Protein 5K00 (pdb70)

Sequence (311 aa):
MDYDELLKYYELHETIGTGAKVKLACHILTGEMVAIKIMDKNTLGSDLPRIKTEIEALKNLRHQHICCQLYHVLETANKIFMVLEYCPGGELFDYIISQDRLSEEETRVVVFRQIVSAVAYVHSQGYAHRDLKPENLLFDEYHKLKLIDFGLCAKPSLLAYAAPELIQGKSYLGSEADVWSMGILLYVLMCGFLPFDDDNVMALYKKIMRGKYDVPKWLSPSSSILLLQQMLQVDPKKRISMKNLLNHPWIMQDYNYPVEWQSKNPFIHLDDDCVTELSVHHRNNRQTMEDLISLWQYDHLTATYLLLLAKKARG

InterPro domains:
  IPR000719 Protein kinase domain [PF00069] (11-263)
  IPR000719 Protein kinase domain [PS50011] (11-263)
  IPR000719 Protein kinase domain [SM00220] (11-263)
  IPR001772 Kinase associated domain 1 (KA1) [PF02149] (608-651)
  IPR001772 Kinase associated domain 1 (KA1) [PS50032] (602-651)
  IPR008271 Serine/threonine-protein kinase, active site [PS00108] (128-140)
  IPR011009 Protein kinase-like domain superfamily [SSF56112] (8-308)
  IPR017441 Protein kinase, ATP binding site [PS00107] (17-40)
  IPR028375 KA1 domain/Ssp2, C-terminal [SSF103243] (534-651)
  IPR034673 Maternal embryonic leucine zipper kinase, catalytic domain [cd14078] (7-263)
  IPR048637 Maternal embryonic leucine zipper kinase, UBA domain [PF21594] (282-324)

B-factor: mean 38.41, std 13.66, range [19.49, 121.26]

Solvent-accessible surface area: 15300 Å² total; per-residue (Å²): 164,30,69,90,73,0,92,140,51,1,101,54,83,113,54,94,28,104,77,38,91,18,39,20,0,18,0,86,78,9,45,16,71,0,10,0,8,11,6,37,38,114,118,32,41,114,60,37,90,111,0,86,56,15,8,93,6,26,48,70,16,7,2,25,23,8,10,19,1,12,7,35,7,98,25,80,42,38,2,0,1,0,21,30,66,9,74,43,32,62,0,80,83,66,5,104,80,86,111,106,5,63,39,101,58,0,3,74,6,0,18,19,1,0,4,0,0,7,13,5,35,62,78,52,31,5,6,55,10,0,39,2,62,1,2,31,18,10,76,104,142,105,1,20,5,34,24,67,39,31,47,28,120,85,82,49,17,20,13,0,2,13,55,35,86,70,126,115,79,97,6,46,29,1,0,4,0,6,0,0,0,0,0,2,14,0,5,5,33,96,47,15,2,81,49,165,80,93,122,35,15,61,142,81,0,55,146,14,132,44,118,72,18,211,114,13,32,108,49,0,46,105,0,1,85,71,0,8,54,53,60,32,146,142,16,18,54,23,152,84,0,19,82,17,105,3,0,47,99,98,63,121,108,68,7,124,82,123,44,155,52,50,64,161,116,25,20,95,90,5,0,69,79,0,18,106,89,65,248,82,98,92,106,49,0,39,81,68,1,61,115,38,112,4,56,43,20,2,0,2,4,12,2,21,54,32,99,93,75,112,98

Foldseek 3Di:
DFCVVVVVFWAWDAFPDDVQTWTWIAGVPQRHIWIKRKDWPVVCVVVVVLVVQVVVLLLLDDFPAAKHWQFWDDDPTIIITIIHDAVQAWQLVVCVVVLAAALVVLLQQLLSVLLAQVLSVVSLKALQDDDRNQWGAHPVRHIHGHRPPSPMHVHLLLFALCRVVVHDDDRQLRRLSSSLQVSCCRHRVDGQQDDPDSVSSSVCNLVLDGDDDPSDDPLSVVLSCQSSDNPSVSHDGSVCQQVPPSSCVVPVHGRNNDGPGDLPDADPVLLVSLCVVDPDDSVVSVVVCSVSPSHVSSNSSVSVVVVVVVD

Radius of gyration: 20.67 Å; Cα contacts (8 Å, |Δi|>4): 500; chains: 1; bounding box: 54×45×49 Å

Structure (mmCIF, N/CA/C/O backbone):
data_5K00
#
_entry.id   5K00
#
_cell.length_a   57.471
_cell.length_b   67.403
_cell.length_c   104.625
_cell.angle_alpha   90.000
_cell.angle_beta   90.000
_cell.angle_gamma   90.000
#
_symmetry.space_group_name_H-M   'P 21 21 21'
#
loop_
_entity.id
_entity.type
_entity.pdbx_description
1 polymer 'Maternal embryonic leucine zipper kinase'
2 non-polymer 4-{2-[(3-methoxyphenyl)amino]-4-[(piperidin-4-yl)methoxy]pyrimidin-5-yl}-N-[2-oxo-2-(phenylamino)ethyl]benzamide
3 water water
#
loop_
_atom_site.group_PDB
_atom_site.id
_atom_site.type_symbol
_atom_site.label_atom_id
_atom_site.label_alt_id
_atom_site.label_comp_id
_atom_site.label_asym_id
_atom_site.label_entity_id
_atom_site.label_seq_id
_atom_site.pdbx_PDB_ins_code
_atom_site.Cartn_x
_atom_site.Cartn_y
_atom_site.Cartn_z
_atom_site.occupancy
_atom_site.B_iso_or_equiv
_atom_site.auth_seq_id
_atom_site.auth_comp_id
_atom_site.auth_asym_id
_atom_site.auth_atom_id
_atom_site.pdbx_PDB_model_num
ATOM 1 N N . MET A 1 1 ? -26.056 -17.619 -5.540 1.00 48.03 2 MET A N 1
ATOM 2 C CA . MET A 1 1 ? -26.833 -16.792 -4.626 1.00 46.78 2 MET A CA 1
ATOM 3 C C . MET A 1 1 ? -25.982 -15.874 -3.752 1.00 45.69 2 MET A C 1
ATOM 4 O O . MET A 1 1 ? -26.308 -14.694 -3.636 1.00 46.30 2 MET A O 1
ATOM 9 N N . ASP A 1 2 ? -24.924 -16.412 -3.109 1.00 38.33 3 ASP A N 1
ATOM 10 C CA . ASP A 1 2 ? -24.088 -15.637 -2.200 1.00 36.40 3 ASP A CA 1
ATOM 11 C C . ASP A 1 2 ? -23.154 -14.649 -2.911 1.00 40.00 3 ASP A C 1
ATOM 12 O O . ASP A 1 2 ? -22.858 -13.604 -2.349 1.00 38.70 3 ASP A O 1
ATOM 17 N N . TYR A 1 3 ? -22.682 -14.968 -4.126 1.00 36.41 4 TYR A N 1
ATOM 18 C CA . TYR A 1 3 ? -21.754 -14.065 -4.831 1.00 35.29 4 TYR A CA 1
ATOM 19 C C . TYR A 1 3 ? -22.426 -13.134 -5.834 1.00 40.00 4 TYR A C 1
ATOM 20 O O . TYR A 1 3 ? -21.771 -12.229 -6.357 1.00 38.91 4 TYR A O 1
ATOM 29 N N . ASP A 1 4 ? -23.728 -13.323 -6.084 1.00 37.33 5 ASP A N 1
ATOM 30 C CA . ASP A 1 4 ? -24.481 -12.529 -7.060 1.00 38.54 5 ASP A CA 1
ATOM 31 C C . ASP A 1 4 ? -24.338 -11.022 -6.925 1.00 42.14 5 ASP A C 1
ATOM 32 O O . ASP A 1 4 ? -23.965 -10.378 -7.903 1.00 41.38 5 ASP A O 1
ATOM 37 N N . GLU A 1 5 ? -24.632 -10.453 -5.743 1.00 39.41 6 GLU A N 1
ATOM 38 C CA . GLU A 1 5 ? -24.567 -9.005 -5.546 1.00 40.07 6 GLU A CA 1
ATOM 39 C C . GLU A 1 5 ? -23.131 -8.477 -5.665 1.00 39.75 6 GLU A C 1
ATOM 40 O O . GLU A 1 5 ? -22.918 -7.451 -6.301 1.00 38.70 6 GLU A O 1
ATOM 46 N N . LEU A 1 6 ? -22.154 -9.220 -5.122 1.00 33.30 7 LEU A N 1
ATOM 47 C CA . LEU A 1 6 ? -20.733 -8.863 -5.167 1.00 31.20 7 LEU A CA 1
ATOM 48 C C . LEU A 1 6 ? -20.207 -8.745 -6.604 1.00 31.98 7 LEU A C 1
ATOM 49 O O . LEU A 1 6 ? -19.443 -7.828 -6.908 1.00 29.00 7 LEU A O 1
ATOM 54 N N . LEU A 1 7 ? -20.627 -9.670 -7.474 1.00 31.53 8 LEU A N 1
ATOM 55 C CA . LEU A 1 7 ? -20.223 -9.712 -8.875 1.00 32.28 8 LEU A CA 1
ATOM 56 C C . LEU A 1 7 ? -20.772 -8.549 -9.714 1.00 36.19 8 LEU A C 1
ATOM 57 O O . LEU A 1 7 ? -20.342 -8.373 -10.852 1.00 36.63 8 LEU A O 1
ATOM 62 N N . LYS A 1 8 ? -21.680 -7.724 -9.153 1.00 33.32 9 LYS A N 1
ATOM 63 C CA . LYS A 1 8 ? -22.175 -6.521 -9.854 1.00 33.76 9 LYS A CA 1
ATOM 64 C C . LYS A 1 8 ? -21.071 -5.449 -9.798 1.00 35.62 9 LYS A C 1
ATOM 65 O O . LYS A 1 8 ? -21.005 -4.586 -10.668 1.00 35.52 9 LYS A O 1
ATOM 71 N N . TYR A 1 9 ? -20.206 -5.519 -8.771 1.00 31.31 10 TYR A N 1
ATOM 72 C CA . TYR A 1 9 ? -19.187 -4.498 -8.513 1.00 29.97 10 TYR A CA 1
ATOM 73 C C . TYR A 1 9 ? -17.730 -4.923 -8.668 1.00 31.23 10 TYR A C 1
ATOM 74 O O . TYR A 1 9 ? -16.878 -4.059 -8.915 1.00 30.22 10 TYR A O 1
ATOM 83 N N . TYR A 1 10 ? -17.441 -6.222 -8.496 1.00 27.56 11 TYR A N 1
ATOM 84 C CA . TYR A 1 10 ? -16.073 -6.745 -8.515 1.00 26.35 11 TYR A CA 1
ATOM 85 C C . TYR A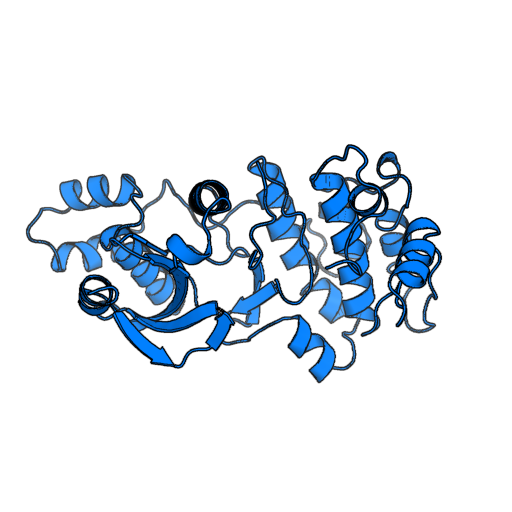 1 10 ? -15.901 -7.935 -9.447 1.00 31.88 11 TYR A C 1
ATOM 86 O O . TYR A 1 10 ? -16.818 -8.751 -9.591 1.00 31.85 11 TYR A O 1
ATOM 95 N N . GLU A 1 11 ? -14.707 -8.046 -10.051 1.00 28.97 12 GLU A N 1
ATOM 96 C CA . GLU A 1 11 ? -14.324 -9.202 -10.878 1.00 30.84 12 GLU A CA 1
ATOM 97 C C . GLU A 1 11 ? -13.432 -10.002 -9.953 1.00 36.05 12 GLU A C 1
ATOM 98 O O . GLU A 1 11 ? -12.453 -9.458 -9.417 1.00 34.39 12 GLU A O 1
ATOM 104 N N . LEU A 1 12 ? -13.802 -11.249 -9.678 1.00 34.03 13 LEU A N 1
ATOM 105 C CA . LEU A 1 12 ? -13.030 -12.021 -8.703 1.00 34.79 13 LEU A CA 1
ATOM 106 C C . LEU A 1 12 ? -11.846 -12.728 -9.307 1.00 41.09 13 LEU A C 1
ATOM 107 O O . LEU A 1 12 ? -11.932 -13.262 -10.407 1.00 39.56 13 LEU A O 1
ATOM 112 N N . HIS A 1 13 ? -10.731 -12.700 -8.589 1.00 39.68 14 HIS A N 1
ATOM 113 C CA . HIS A 1 13 ? -9.509 -13.384 -8.965 1.00 42.66 14 HIS A CA 1
ATOM 114 C C . HIS A 1 13 ? -9.326 -14.502 -7.907 1.00 47.05 14 HIS A C 1
ATOM 115 O O . HIS A 1 13 ? -10.302 -14.890 -7.246 1.00 48.08 14 HIS A O 1
ATOM 122 N N . GLU A 1 14 ? -8.116 -15.016 -7.744 1.00 42.13 15 GLU A N 1
ATOM 123 C CA . GLU A 1 14 ? -7.840 -16.153 -6.868 1.00 41.57 15 GLU A CA 1
ATOM 124 C C . GLU A 1 14 ? -7.875 -15.849 -5.376 1.00 40.66 15 GLU A C 1
ATOM 125 O O . GLU A 1 14 ? -7.731 -14.694 -4.961 1.00 37.27 15 GLU A O 1
ATOM 131 N N . THR A 1 15 ? -8.052 -16.918 -4.574 1.00 36.96 16 THR A N 1
ATOM 132 C CA . THR A 1 15 ? -7.999 -16.872 -3.116 1.00 36.21 16 THR A CA 1
ATOM 133 C C . THR A 1 15 ? -6.545 -16.518 -2.763 1.00 40.57 16 THR A C 1
ATOM 134 O O . THR A 1 15 ? -5.621 -17.044 -3.386 1.00 39.73 16 THR A O 1
ATOM 138 N N . ILE A 1 16 ? -6.364 -15.587 -1.826 1.00 38.83 17 ILE A N 1
ATOM 139 C CA . ILE A 1 16 ? -5.063 -15.169 -1.303 1.00 39.57 17 ILE A CA 1
ATOM 140 C C . ILE A 1 16 ? -4.795 -16.116 -0.135 1.00 48.02 17 ILE A C 1
ATOM 141 O O . ILE A 1 16 ? -3.865 -16.928 -0.207 1.00 50.06 17 ILE A O 1
ATOM 146 N N . GLY A 1 17 ? -5.628 -16.017 0.906 1.00 45.50 18 GLY A N 1
ATOM 147 C CA . GLY A 1 17 ? -5.491 -16.814 2.117 1.00 47.45 18 GLY A CA 1
ATOM 148 C C . GLY A 1 17 ? -6.780 -17.264 2.778 1.00 54.79 18 GLY A C 1
ATOM 149 O O . GLY A 1 17 ? -7.875 -16.910 2.336 1.00 53.22 18 GLY A O 1
ATOM 150 N N . THR A 1 18 ? -6.638 -18.072 3.853 1.00 53.72 19 THR A N 1
ATOM 151 C CA . THR A 1 18 ? -7.731 -18.665 4.638 1.00 55.35 19 THR A CA 1
ATOM 152 C C . THR A 1 18 ? -7.360 -18.664 6.143 1.00 61.32 19 THR A C 1
ATOM 153 O O . THR A 1 18 ? -6.190 -18.838 6.494 1.00 62.05 19 THR A O 1
ATOM 157 N N . GLY A 1 19 ? -8.358 -18.445 6.995 1.00 57.81 20 GLY A N 1
ATOM 158 C CA . GLY A 1 19 ? -8.207 -18.417 8.446 1.00 83.65 20 GLY A CA 1
ATOM 159 C C . GLY A 1 19 ? -8.987 -19.516 9.136 1.00 121.26 20 GLY A C 1
ATOM 160 O O . GLY A 1 19 ? -9.995 -19.254 9.793 1.00 88.63 20 GLY A O 1
ATOM 161 N N . ALA A 1 22 ? -12.116 -17.281 7.915 1.00 46.66 23 ALA A N 1
ATOM 162 C CA . ALA A 1 22 ? -12.433 -16.440 6.760 1.00 45.42 23 ALA A CA 1
ATOM 163 C C . ALA A 1 22 ? -11.514 -16.694 5.564 1.00 46.69 23 ALA A C 1
ATOM 164 O O . ALA A 1 22 ? -10.309 -16.880 5.728 1.00 47.83 23 ALA A O 1
ATOM 166 N N . LYS A 1 23 ? -12.087 -16.666 4.358 1.00 38.69 24 LYS A N 1
ATOM 167 C CA . LYS A 1 23 ? -11.350 -16.800 3.105 1.00 36.32 24 LYS A CA 1
ATOM 168 C C . LYS A 1 23 ? -11.114 -15.363 2.609 1.00 35.80 24 LYS A C 1
ATOM 169 O O . LYS A 1 23 ? -11.953 -14.507 2.864 1.00 33.27 24 LYS A O 1
ATOM 175 N N . VAL A 1 24 ? -9.982 -15.102 1.932 1.00 30.35 25 VAL A N 1
ATOM 176 C CA . VAL A 1 24 ? -9.666 -13.775 1.353 1.00 29.15 25 VAL A CA 1
ATOM 177 C C . VAL A 1 24 ? -9.408 -13.992 -0.127 1.00 33.93 25 VAL A C 1
ATOM 178 O O . VAL A 1 24 ? -8.568 -14.819 -0.472 1.00 34.69 25 VAL A O 1
ATOM 182 N N . LYS A 1 25 ? -10.088 -13.231 -1.004 1.00 29.07 26 LYS A N 1
ATOM 183 C CA . LYS A 1 25 ? -9.869 -13.341 -2.443 1.00 28.32 26 LYS A CA 1
ATOM 184 C C . LYS A 1 25 ? -9.332 -12.050 -2.993 1.00 30.20 26 LYS A C 1
ATOM 185 O O . LYS A 1 25 ? -9.730 -10.984 -2.533 1.00 30.45 26 LYS A O 1
ATOM 191 N N . LEU A 1 26 ? -8.478 -12.134 -4.016 1.00 27.93 27 LEU A N 1
ATOM 192 C CA . LEU A 1 26 ? -8.047 -10.937 -4.734 1.00 28.97 27 LEU A CA 1
ATOM 193 C C . LEU A 1 26 ? -9.196 -10.628 -5.700 1.00 32.03 27 LEU A C 1
ATOM 194 O O . LEU A 1 26 ? -9.797 -11.559 -6.249 1.00 32.67 27 LEU A O 1
ATOM 199 N N . ALA A 1 27 ? -9.502 -9.346 -5.906 1.00 27.43 28 ALA A N 1
ATOM 200 C CA . ALA A 1 27 ? -10.575 -8.944 -6.827 1.00 27.58 28 ALA A CA 1
ATOM 201 C C . ALA A 1 27 ? -10.249 -7.599 -7.445 1.00 31.15 28 ALA A C 1
ATOM 202 O O . ALA A 1 27 ? -9.341 -6.898 -6.990 1.00 29.64 28 ALA A O 1
ATOM 204 N N . CYS A 1 28 ? -10.987 -7.234 -8.482 1.00 31.42 29 CYS A N 1
ATOM 205 C CA . CYS A 1 28 ? -10.768 -5.952 -9.133 1.00 32.63 29 CYS A CA 1
ATOM 206 C C . CYS A 1 28 ? -12.090 -5.192 -9.074 1.00 31.53 29 CYS A C 1
ATOM 207 O O . CYS A 1 28 ? -13.124 -5.746 -9.432 1.00 30.28 29 CYS A O 1
ATOM 210 N N . HIS A 1 29 ? -12.073 -3.945 -8.601 1.00 27.60 30 HIS A N 1
ATOM 211 C CA . HIS A 1 29 ? -13.279 -3.111 -8.575 1.00 27.41 30 HIS A CA 1
ATOM 212 C C . HIS A 1 29 ? -13.529 -2.713 -10.032 1.00 33.02 30 HIS A C 1
ATOM 213 O O . HIS A 1 29 ? -12.681 -2.061 -10.638 1.00 33.06 30 HIS A O 1
ATOM 220 N N . ILE A 1 30 ? -14.656 -3.142 -10.606 1.00 30.15 31 ILE A N 1
ATOM 221 C CA . ILE A 1 30 ? -14.966 -2.914 -12.028 1.00 29.83 31 ILE A CA 1
ATOM 222 C C . ILE A 1 30 ? -14.872 -1.447 -12.457 1.00 35.78 31 ILE A C 1
ATOM 223 O O . ILE A 1 30 ? -14.202 -1.160 -13.445 1.00 37.24 31 ILE A O 1
ATOM 228 N N . LEU A 1 31 ? -15.545 -0.535 -11.751 1.00 32.01 32 LEU A N 1
ATOM 229 C CA . LEU A 1 31 ? -15.606 0.863 -12.171 1.00 32.78 32 LEU A CA 1
ATOM 230 C C . LEU A 1 31 ? -14.235 1.582 -12.205 1.00 36.64 32 LEU A C 1
ATOM 231 O O . LEU A 1 31 ? -13.954 2.290 -13.176 1.00 37.39 32 LEU A O 1
ATOM 236 N N . THR A 1 32 ? -13.373 1.364 -11.204 1.00 32.40 33 THR A N 1
ATOM 237 C CA . THR A 1 32 ? -12.061 2.025 -11.141 1.00 32.43 33 THR A CA 1
ATOM 238 C C . THR A 1 32 ? -10.899 1.213 -11.713 1.00 36.80 33 THR A C 1
ATOM 239 O O . THR A 1 32 ? -9.871 1.793 -12.071 1.00 38.16 33 THR A O 1
ATOM 243 N N . GLY A 1 33 ? -11.029 -0.109 -11.713 1.00 32.73 34 GLY A N 1
ATOM 244 C CA . GLY A 1 33 ? -9.951 -1.014 -12.096 1.00 33.03 34 GLY A CA 1
ATOM 245 C C . GLY A 1 33 ? -8.982 -1.270 -10.942 1.00 36.23 34 GLY A C 1
ATOM 246 O O . GLY A 1 33 ? -7.982 -1.973 -11.116 1.00 35.83 34 GLY A O 1
ATOM 247 N N . GLU A 1 34 ? -9.274 -0.736 -9.736 1.00 30.78 35 GLU A N 1
ATOM 248 C CA . GLU A 1 34 ? -8.396 -0.923 -8.569 1.00 30.16 35 GLU A CA 1
ATOM 249 C C . GLU A 1 34 ? -8.488 -2.330 -7.994 1.00 33.42 35 GLU A C 1
ATOM 250 O O . GLU A 1 34 ? -9.582 -2.877 -7.879 1.00 30.93 35 GLU A O 1
ATOM 256 N N . MET A 1 35 ? -7.341 -2.890 -7.589 1.00 31.14 36 MET A N 1
ATOM 257 C CA . MET A 1 35 ? -7.307 -4.223 -6.969 1.00 30.41 36 MET A CA 1
ATOM 258 C C . MET A 1 35 ? -7.710 -4.100 -5.508 1.00 30.07 36 MET A C 1
ATOM 259 O O . MET A 1 35 ? -7.374 -3.112 -4.859 1.00 29.81 36 MET A O 1
ATOM 264 N N . VAL A 1 36 ? -8.453 -5.080 -4.993 1.00 25.78 37 VAL A N 1
ATOM 265 C CA . VAL A 1 36 ? -8.934 -5.079 -3.606 1.00 24.81 37 VAL A CA 1
ATOM 266 C C . VAL A 1 36 ? -8.792 -6.488 -3.054 1.00 28.00 37 VAL A C 1
ATOM 267 O O . VAL A 1 36 ? -8.664 -7.445 -3.825 1.00 27.36 37 VAL A O 1
ATOM 271 N N . ALA A 1 37 ? -8.852 -6.617 -1.734 1.00 26.09 38 ALA A N 1
ATOM 272 C CA . ALA A 1 37 ? -8.858 -7.932 -1.091 1.00 26.03 38 ALA A CA 1
ATOM 273 C C . ALA A 1 37 ? -10.245 -8.079 -0.500 1.00 29.09 38 ALA A C 1
ATOM 274 O O . ALA A 1 37 ? -10.718 -7.181 0.210 1.00 30.58 38 ALA A O 1
ATOM 276 N N . ILE A 1 38 ? -10.914 -9.195 -0.770 1.00 24.41 39 ILE A N 1
ATOM 277 C CA . ILE A 1 38 ? -12.258 -9.390 -0.221 1.00 23.91 39 ILE A CA 1
ATOM 278 C C . ILE A 1 38 ? -12.245 -10.495 0.813 1.00 28.09 39 ILE A C 1
ATOM 279 O O . ILE A 1 38 ? -11.939 -11.631 0.481 1.00 28.22 39 ILE A O 1
ATOM 284 N N . LYS A 1 39 ? -12.600 -10.153 2.053 1.00 27.09 40 LYS A N 1
ATOM 285 C CA . LYS A 1 39 ? -12.699 -11.112 3.147 1.00 26.45 40 LYS A CA 1
ATOM 286 C C . LYS A 1 39 ? -14.106 -11.657 3.145 1.00 30.99 40 LYS A C 1
ATOM 287 O O . LYS A 1 39 ? -15.077 -10.899 3.186 1.00 31.70 40 LYS A O 1
ATOM 293 N N . ILE A 1 40 ? -14.224 -12.984 3.071 1.00 28.34 41 ILE A N 1
ATOM 294 C CA . ILE A 1 40 ? -15.517 -13.670 2.974 1.00 28.67 41 ILE A CA 1
ATOM 295 C C . ILE A 1 40 ? -15.762 -14.453 4.253 1.00 34.86 41 ILE A C 1
ATOM 296 O O . ILE A 1 40 ? -14.948 -15.308 4.608 1.00 33.58 41 ILE A O 1
ATOM 301 N N . MET A 1 41 ? -16.875 -14.162 4.924 1.00 34.11 42 MET A N 1
ATOM 302 C CA . MET A 1 41 ? -17.227 -14.821 6.179 1.00 37.71 42 MET A CA 1
ATOM 303 C C . MET A 1 41 ? -18.592 -15.486 6.072 1.00 40.88 42 MET A C 1
ATOM 304 O O . MET A 1 41 ? -19.538 -14.874 5.604 1.00 39.70 42 MET A O 1
ATOM 309 N N . ASP A 1 42 ? -18.680 -16.752 6.480 1.00 39.55 43 ASP A N 1
ATOM 310 C CA . ASP A 1 42 ? -19.922 -17.525 6.454 1.00 40.70 43 ASP A CA 1
ATOM 311 C C . ASP A 1 42 ? -20.678 -17.304 7.770 1.00 44.03 43 ASP A C 1
ATOM 312 O O . ASP A 1 42 ? -20.133 -17.594 8.827 1.00 43.30 43 ASP A O 1
ATOM 317 N N . LYS A 1 43 ? -21.902 -16.753 7.710 1.00 41.77 44 LYS A N 1
ATOM 318 C CA . LYS A 1 43 ? -22.685 -16.423 8.908 1.00 42.86 44 LYS A CA 1
ATOM 319 C C . LYS A 1 43 ? -23.037 -17.642 9.779 1.00 51.76 44 LYS A C 1
ATOM 320 O O . LYS A 1 43 ? -22.989 -17.543 11.010 1.00 51.02 44 LYS A O 1
ATOM 326 N N . ASN A 1 44 ? -23.334 -18.787 9.139 1.00 51.65 45 ASN A N 1
ATOM 327 C CA . ASN A 1 44 ? -23.650 -20.051 9.813 1.00 54.00 45 ASN A CA 1
ATOM 328 C C . ASN A 1 44 ? -22.418 -20.628 10.520 1.00 59.63 45 ASN A C 1
ATOM 329 O O . ASN A 1 44 ? -22.535 -21.079 11.659 1.00 60.62 45 ASN A O 1
ATOM 334 N N . THR A 1 45 ? -21.239 -20.581 9.862 1.00 56.83 46 THR A N 1
ATOM 335 C CA . THR A 1 45 ? -19.955 -21.056 10.402 1.00 56.75 46 THR A CA 1
ATOM 336 C C . THR A 1 45 ? -19.559 -20.243 11.641 1.00 61.49 46 THR A C 1
ATOM 337 O O . THR A 1 45 ? -19.086 -20.817 12.624 1.00 61.55 46 THR A O 1
ATOM 341 N N . LEU A 1 46 ? -19.763 -18.912 11.589 1.00 57.28 47 LEU A N 1
ATOM 342 C CA . LEU A 1 46 ? -19.448 -17.998 12.687 1.00 55.95 47 LEU A CA 1
ATOM 343 C C . LEU A 1 46 ? -20.293 -18.287 13.926 1.00 62.04 47 LEU A C 1
ATOM 344 O O . LEU A 1 46 ? -19.748 -18.317 15.030 1.00 61.07 47 LEU A O 1
ATOM 349 N N . GLY A 1 47 ? -21.594 -18.521 13.720 1.00 60.53 48 GLY A N 1
ATOM 350 C CA . GLY A 1 47 ? -22.553 -18.834 14.776 1.00 61.80 48 GLY A CA 1
ATOM 351 C C . GLY A 1 47 ? -22.610 -17.804 15.886 1.00 66.44 48 GLY A C 1
ATOM 352 O O . GLY A 1 47 ? -22.950 -16.641 15.640 1.00 65.84 48 GLY A O 1
ATOM 353 N N . SER A 1 48 ? -22.229 -18.225 17.115 1.00 63.00 49 SER A N 1
ATOM 354 C CA . SER A 1 48 ? -22.209 -17.373 18.309 1.00 62.38 49 SER A CA 1
ATOM 355 C C . SER A 1 48 ? -21.190 -16.217 18.223 1.00 63.69 49 SER A C 1
ATOM 356 O O . SER A 1 48 ? -21.334 -15.225 18.942 1.00 62.45 49 SER A O 1
ATOM 359 N N . ASP A 1 49 ? -20.178 -16.341 17.338 1.00 59.08 50 ASP A N 1
ATOM 360 C CA . ASP A 1 49 ? -19.158 -15.309 17.115 1.00 57.39 50 ASP A CA 1
ATOM 361 C C . ASP A 1 49 ? -19.641 -14.150 16.200 1.00 58.10 50 ASP A C 1
ATOM 362 O O . ASP A 1 49 ? -18.949 -13.136 16.124 1.00 56.62 50 ASP A O 1
ATOM 367 N N . LEU A 1 50 ? -20.808 -14.286 15.519 1.00 52.52 51 LEU A N 1
ATOM 368 C CA . LEU A 1 50 ? -21.344 -13.262 14.599 1.00 51.61 51 LEU A CA 1
ATOM 369 C C . LEU A 1 50 ? -21.444 -11.822 15.191 1.00 54.56 51 LEU A C 1
ATOM 370 O O . LEU A 1 50 ? -21.021 -10.897 14.490 1.00 50.85 51 LEU A O 1
ATOM 375 N N . PRO A 1 51 ? -21.945 -11.570 16.437 1.00 53.66 52 PRO A N 1
ATOM 376 C CA . PRO A 1 51 ? -21.979 -10.177 16.937 1.00 53.55 52 PRO A CA 1
ATOM 377 C C . PRO A 1 51 ? -20.596 -9.531 17.071 1.00 58.17 52 PRO A C 1
ATOM 378 O O . PRO A 1 51 ? -20.490 -8.308 17.004 1.00 57.40 52 PRO A O 1
ATOM 382 N N . ARG A 1 52 ? -19.538 -10.358 17.209 1.00 55.97 53 ARG A N 1
ATOM 383 C CA . ARG A 1 52 ? -18.142 -9.931 17.327 1.00 55.44 53 ARG A CA 1
ATOM 384 C C . ARG A 1 52 ? -17.612 -9.418 15.988 1.00 58.10 53 ARG A C 1
ATOM 385 O O . ARG A 1 52 ? -16.783 -8.511 15.970 1.00 57.13 53 ARG A O 1
ATOM 393 N N . ILE A 1 53 ? -18.100 -9.989 14.868 1.00 54.49 54 ILE A N 1
ATOM 394 C CA . ILE A 1 53 ? -17.746 -9.574 13.508 1.00 52.90 54 ILE A CA 1
ATOM 395 C C . ILE A 1 53 ? -18.312 -8.178 13.281 1.00 52.62 54 ILE A C 1
ATOM 396 O O . ILE A 1 53 ? -17.607 -7.307 12.783 1.00 51.28 54 ILE A O 1
ATOM 401 N N . LYS A 1 54 ? -19.559 -7.952 13.726 1.00 48.25 55 LYS A N 1
ATOM 402 C CA . LYS A 1 54 ? -20.240 -6.661 13.642 1.00 47.92 55 LYS A CA 1
ATOM 403 C C . LYS A 1 54 ? -19.467 -5.599 14.432 1.00 49.28 55 LYS A C 1
ATOM 404 O O . LYS A 1 54 ? -19.430 -4.446 14.009 1.00 47.99 55 LYS A O 1
ATOM 410 N N . THR A 1 55 ? -18.818 -6.004 15.556 1.00 45.59 56 THR A N 1
ATOM 411 C CA . THR A 1 55 ? -17.988 -5.130 16.404 1.00 44.99 56 THR A CA 1
ATOM 412 C C . THR A 1 55 ? -16.705 -4.717 15.681 1.00 47.17 56 THR A C 1
ATOM 413 O O . THR A 1 55 ? -16.388 -3.525 15.678 1.00 46.90 56 THR A O 1
ATOM 417 N N . GLU A 1 56 ? -15.973 -5.682 15.071 1.00 42.74 57 GLU A N 1
ATOM 418 C CA . GLU A 1 56 ? -14.767 -5.421 14.273 1.00 42.82 57 GLU A CA 1
ATOM 419 C C . GLU A 1 56 ? -15.089 -4.428 13.164 1.00 44.79 57 GLU A C 1
ATOM 420 O O . GLU A 1 56 ? -14.330 -3.477 12.940 1.00 43.55 57 GLU A O 1
ATOM 426 N N . ILE A 1 57 ? -16.193 -4.688 12.430 1.00 39.69 58 ILE A N 1
ATOM 427 C CA . ILE A 1 57 ? -16.618 -3.854 11.321 1.00 38.65 58 ILE A CA 1
ATOM 428 C C . ILE A 1 57 ? -16.869 -2.428 11.775 1.00 39.06 58 ILE A C 1
ATOM 429 O O . ILE A 1 57 ? -16.337 -1.498 11.174 1.00 35.20 58 ILE A O 1
ATOM 434 N N . GLU A 1 58 ? -17.612 -2.252 12.883 1.00 37.52 59 GLU A N 1
ATOM 435 C CA . GLU A 1 58 ? -17.872 -0.915 13.392 1.00 38.10 59 GLU A CA 1
ATOM 436 C C . GLU A 1 58 ? -16.581 -0.205 13.806 1.00 40.12 59 GLU A C 1
ATOM 437 O O . GLU A 1 58 ? -16.451 0.979 13.527 1.00 40.31 59 GLU A O 1
ATOM 443 N N . ALA A 1 59 ? -15.587 -0.939 14.364 1.00 35.01 60 ALA A N 1
ATOM 444 C CA . ALA A 1 59 ? -14.291 -0.356 14.728 1.00 33.86 60 ALA A CA 1
ATOM 445 C C . ALA A 1 59 ? -13.521 0.110 13.481 1.00 34.10 60 ALA A C 1
ATOM 446 O O . ALA A 1 59 ? -13.062 1.244 13.441 1.00 31.90 60 ALA A O 1
ATOM 448 N N . LEU A 1 60 ? -13.405 -0.755 12.447 1.00 31.37 61 LEU A N 1
ATOM 449 C CA . LEU A 1 60 ? -12.706 -0.403 11.213 1.00 31.53 61 LEU A CA 1
ATOM 450 C C . LEU A 1 60 ? -13.317 0.794 10.557 1.00 34.54 61 LEU A C 1
ATOM 451 O O . LEU A 1 60 ? -12.594 1.626 10.019 1.00 33.85 61 LEU A O 1
ATOM 456 N N . LYS A 1 61 ? -14.662 0.909 10.619 1.00 34.33 62 LYS A N 1
ATOM 457 C CA . LYS A 1 61 ? -15.362 2.047 10.029 1.00 35.92 62 LYS A CA 1
ATOM 458 C C . LYS A 1 61 ? -14.938 3.352 10.673 1.00 41.99 62 LYS A C 1
ATOM 459 O O . LYS A 1 61 ? -15.028 4.392 10.028 1.00 45.21 62 LYS A O 1
ATOM 465 N N . ASN A 1 62 ? -14.428 3.290 11.933 1.00 35.96 63 ASN A N 1
ATOM 466 C CA . ASN A 1 62 ? -13.995 4.425 12.750 1.00 35.31 63 ASN A CA 1
ATOM 467 C C . ASN A 1 62 ? -12.497 4.645 12.703 1.00 38.94 63 ASN A C 1
ATOM 468 O O . ASN A 1 62 ? -11.970 5.514 13.396 1.00 40.68 63 ASN A O 1
ATOM 473 N N . LEU A 1 63 ? -11.800 3.807 11.936 1.00 32.04 64 LEU A N 1
ATOM 474 C CA . LEU A 1 63 ? -10.371 3.883 11.759 1.00 30.63 64 LEU A CA 1
ATOM 475 C C . LEU A 1 63 ? -10.111 4.217 10.293 1.00 36.10 64 LEU A C 1
ATOM 476 O O . LEU A 1 63 ? -10.634 3.558 9.373 1.00 37.46 64 LEU A O 1
ATOM 481 N N . ARG A 1 64 ? -9.415 5.307 10.067 1.00 27.02 65 ARG A N 1
ATOM 482 C CA . ARG A 1 64 ? -9.027 5.683 8.710 1.00 27.69 65 ARG A CA 1
ATOM 483 C C . ARG A 1 64 ? -7.680 6.314 8.922 1.00 30.38 65 ARG A C 1
ATOM 484 O O . ARG A 1 64 ? -7.583 7.324 9.608 1.00 29.89 65 ARG A O 1
ATOM 492 N N . HIS A 1 65 ? -6.628 5.655 8.442 1.00 25.41 66 HIS A N 1
ATOM 493 C CA . HIS A 1 65 ? -5.266 6.095 8.736 1.00 23.16 66 HIS A CA 1
ATOM 494 C C . HIS A 1 65 ? -4.313 5.547 7.689 1.00 25.99 66 HIS A C 1
ATOM 495 O O . HIS A 1 65 ? -4.537 4.462 7.141 1.00 24.77 66 HIS A O 1
ATOM 502 N N . GLN A 1 66 ? -3.223 6.259 7.476 1.00 23.60 67 GLN A N 1
ATOM 503 C CA . GLN A 1 66 ? -2.149 5.944 6.506 1.00 22.55 67 GLN A CA 1
ATOM 504 C C . GLN A 1 66 ? -1.445 4.617 6.791 1.00 25.78 67 GLN A C 1
ATOM 505 O O . GLN A 1 66 ? -0.868 4.050 5.863 1.00 25.96 67 GLN A O 1
ATOM 511 N N . HIS A 1 67 ? -1.508 4.098 8.054 1.00 22.01 68 HIS A N 1
ATOM 512 C CA . HIS A 1 67 ? -0.880 2.806 8.370 1.00 21.23 68 HIS A CA 1
ATOM 513 C C . HIS A 1 67 ? -1.885 1.744 8.839 1.00 24.02 68 HIS A C 1
ATOM 514 O O . HIS A 1 67 ? -1.523 0.779 9.531 1.00 22.91 68 HIS A O 1
ATOM 521 N N . ILE A 1 68 ? -3.158 1.919 8.449 1.00 21.33 69 ILE A N 1
ATOM 522 C CA . ILE A 1 68 ? -4.205 0.956 8.751 1.00 21.59 69 ILE A CA 1
ATOM 523 C C . ILE A 1 68 ? -4.862 0.541 7.434 1.00 25.28 69 ILE A C 1
ATOM 524 O O . ILE A 1 68 ? -5.208 1.404 6.618 1.00 23.35 69 ILE A O 1
ATOM 529 N N A CYS A 1 69 ? -5.008 -0.777 7.212 0.50 23.60 70 CYS A N 1
ATOM 530 N N B CYS A 1 69 ? -5.011 -0.772 7.218 0.50 23.96 70 CYS A N 1
ATOM 531 C CA A CYS A 1 69 ? -5.655 -1.293 6.000 0.50 24.79 70 CYS A CA 1
ATOM 532 C CA B CYS A 1 69 ? -5.644 -1.268 5.997 0.50 25.35 70 CYS A CA 1
ATOM 533 C C A CYS A 1 69 ? -7.079 -0.714 5.895 0.50 29.46 70 CYS A C 1
ATOM 534 C C B CYS A 1 69 ? -7.075 -0.720 5.889 0.50 29.71 70 CYS A C 1
ATOM 535 O O A CYS A 1 69 ? -7.842 -0.773 6.859 0.50 30.19 70 CYS A O 1
ATOM 536 O O B CYS A 1 69 ? -7.838 -0.792 6.851 0.50 30.45 70 CYS A O 1
ATOM 541 N N . GLN A 1 70 ? -7.384 -0.060 4.762 1.00 26.19 71 GLN A N 1
ATOM 542 C CA . GLN A 1 70 ? -8.679 0.595 4.549 1.00 26.62 71 GLN A CA 1
ATOM 543 C C . GLN A 1 70 ? -9.842 -0.347 4.253 1.00 28.50 71 GLN A C 1
ATOM 544 O O . GLN A 1 70 ? -9.722 -1.197 3.366 1.00 28.26 71 GLN A O 1
ATOM 550 N N . LEU A 1 71 ? -10.994 -0.104 4.914 1.00 24.20 72 LEU A N 1
ATOM 551 C CA . LEU A 1 71 ? -12.243 -0.788 4.613 1.00 23.63 72 LEU A CA 1
ATOM 552 C C . LEU A 1 71 ? -12.940 0.043 3.508 1.00 26.90 72 LEU A C 1
ATOM 553 O O . LEU A 1 71 ? -13.051 1.272 3.627 1.00 25.86 72 LEU A O 1
ATOM 558 N N . TYR A 1 72 ? -13.401 -0.627 2.445 1.00 23.33 73 TYR A N 1
ATOM 559 C CA . TYR A 1 72 ? -14.100 0.081 1.368 1.00 23.58 73 TYR A CA 1
ATOM 560 C C . TYR A 1 72 ? -15.582 -0.182 1.310 1.00 27.66 73 TYR A C 1
ATOM 561 O O . TYR A 1 72 ? -16.344 0.699 0.920 1.00 27.34 73 TYR A O 1
ATOM 570 N N . HIS A 1 73 ? -15.997 -1.417 1.614 1.00 25.39 74 HIS A N 1
ATOM 571 C CA . HIS A 1 73 ? -17.362 -1.850 1.329 1.00 24.61 74 HIS A CA 1
ATOM 572 C C . HIS A 1 73 ? -17.705 -3.058 2.183 1.00 28.08 74 HIS A C 1
ATOM 573 O O . HIS A 1 73 ? -16.891 -3.965 2.313 1.00 27.85 74 HIS A O 1
ATOM 580 N N . VAL A 1 74 ? -18.890 -3.049 2.785 1.00 25.57 75 VAL A N 1
ATOM 581 C CA . VAL A 1 74 ? -19.427 -4.166 3.577 1.00 26.96 75 VAL A CA 1
ATOM 582 C C . VAL A 1 74 ? -20.694 -4.594 2.851 1.00 32.26 75 VAL A C 1
ATOM 583 O O . VAL A 1 74 ? -21.570 -3.771 2.588 1.00 33.44 75 VAL A O 1
ATOM 587 N N . LEU A 1 75 ? -20.765 -5.865 2.477 1.00 32.32 76 LEU A N 1
ATOM 588 C CA . LEU A 1 75 ? -21.931 -6.409 1.776 1.00 34.10 76 LEU A CA 1
ATOM 589 C C . LEU A 1 75 ? -22.415 -7.584 2.582 1.00 38.40 76 LEU A C 1
ATOM 590 O O . LEU A 1 75 ? -21.634 -8.494 2.847 1.00 36.95 76 LEU A O 1
ATOM 595 N N . GLU A 1 76 ? -23.694 -7.593 2.952 1.00 36.88 77 GLU A N 1
ATOM 596 C CA . GLU A 1 76 ? -24.254 -8.725 3.685 1.00 37.30 77 GLU A CA 1
ATOM 597 C C . GLU A 1 76 ? -25.354 -9.374 2.850 1.00 42.03 77 GLU A C 1
ATOM 598 O O . GLU A 1 76 ? -26.224 -8.678 2.323 1.00 42.07 77 GLU A O 1
ATOM 604 N N . THR A 1 77 ? -25.268 -10.699 2.681 1.00 38.71 78 THR A N 1
ATOM 605 C CA . THR A 1 77 ? -26.273 -11.485 1.952 1.00 40.48 78 THR A CA 1
ATOM 606 C C . THR A 1 77 ? -26.945 -12.415 2.966 1.00 46.53 78 THR A C 1
ATOM 607 O O . THR A 1 77 ? -26.668 -12.315 4.161 1.00 45.86 78 THR A O 1
ATOM 611 N N . ALA A 1 78 ? -27.794 -13.344 2.500 1.00 45.45 79 ALA A N 1
ATOM 612 C CA . ALA A 1 78 ? -28.450 -14.301 3.387 1.00 45.92 79 ALA A CA 1
ATOM 613 C C . ALA A 1 78 ? -27.444 -15.147 4.199 1.00 47.62 79 ALA A C 1
ATOM 614 O O . ALA A 1 78 ? -27.655 -15.348 5.390 1.00 48.46 79 ALA A O 1
ATOM 616 N N . ASN A 1 79 ? -26.342 -15.598 3.565 1.00 41.46 80 ASN A N 1
ATOM 617 C CA . ASN A 1 79 ? -25.345 -16.496 4.154 1.00 40.30 80 ASN A CA 1
ATOM 618 C C . ASN A 1 79 ? -23.988 -15.923 4.462 1.00 40.84 80 ASN A C 1
ATOM 619 O O . ASN A 1 79 ? -23.233 -16.535 5.227 1.00 38.95 80 ASN A O 1
ATOM 624 N N . LYS A 1 80 ? -23.624 -14.825 3.803 1.00 37.03 81 LYS A N 1
ATOM 625 C CA . LYS A 1 80 ? -22.276 -14.288 3.950 1.00 35.17 81 LYS A CA 1
ATOM 626 C C . LYS A 1 80 ? -22.204 -12.838 4.354 1.00 36.35 81 LYS A C 1
ATOM 627 O O . LYS A 1 80 ? -23.154 -12.082 4.197 1.00 36.80 81 LYS A O 1
ATOM 633 N N . ILE A 1 81 ? -21.023 -12.457 4.823 1.00 32.95 82 ILE A N 1
ATOM 634 C CA . ILE A 1 81 ? -20.616 -11.079 5.052 1.00 32.49 82 ILE A CA 1
ATOM 635 C C . ILE A 1 81 ? -19.327 -10.931 4.242 1.00 32.96 82 ILE A C 1
ATOM 636 O O . ILE A 1 81 ? -18.387 -11.697 4.433 1.00 33.79 82 ILE A O 1
ATOM 641 N N . PHE A 1 82 ? -19.299 -9.963 3.325 1.00 29.59 83 PHE A N 1
ATOM 642 C CA . PHE A 1 82 ? -18.117 -9.663 2.531 1.00 27.33 83 PHE A CA 1
ATOM 643 C C . PHE A 1 82 ? -17.580 -8.322 3.008 1.00 30.36 83 PHE A C 1
ATOM 644 O O . PHE A 1 82 ? -18.352 -7.373 3.138 1.00 30.18 83 PHE A O 1
ATOM 652 N N . MET A 1 83 ? -16.273 -8.249 3.257 1.00 26.15 84 MET A N 1
ATOM 653 C CA . MET A 1 83 ? -15.619 -6.998 3.616 1.00 25.60 84 MET A CA 1
ATOM 654 C C . MET A 1 83 ? -14.600 -6.754 2.524 1.00 28.55 84 MET A C 1
ATOM 655 O O . MET A 1 83 ? -13.690 -7.564 2.342 1.00 26.05 84 MET A O 1
ATOM 660 N N . VAL A 1 84 ? -14.746 -5.637 1.796 1.00 24.72 85 VAL A N 1
ATOM 661 C CA . VAL A 1 84 ? -13.826 -5.292 0.710 1.00 24.07 85 VAL A CA 1
ATOM 662 C C . VAL A 1 84 ? -12.784 -4.352 1.306 1.00 27.96 85 VAL A C 1
ATOM 663 O O . VAL A 1 84 ? -13.135 -3.301 1.840 1.00 25.23 85 VAL A O 1
ATOM 667 N N . LEU A 1 85 ? -11.508 -4.744 1.201 1.00 24.83 86 LEU A N 1
ATOM 668 C CA . LEU A 1 85 ? -10.401 -4.074 1.859 1.00 26.25 86 LEU A CA 1
ATOM 669 C C . LEU A 1 85 ? -9.253 -3.770 0.937 1.00 27.92 86 LEU A C 1
ATOM 670 O O . LEU A 1 85 ? -9.173 -4.287 -0.170 1.00 28.45 86 LEU A O 1
ATOM 675 N N . GLU A 1 86 ? -8.345 -2.913 1.415 1.00 24.75 87 GLU A N 1
ATOM 676 C CA . GLU A 1 86 ? -7.161 -2.523 0.698 1.00 25.41 87 GLU A CA 1
ATOM 677 C C . GLU A 1 86 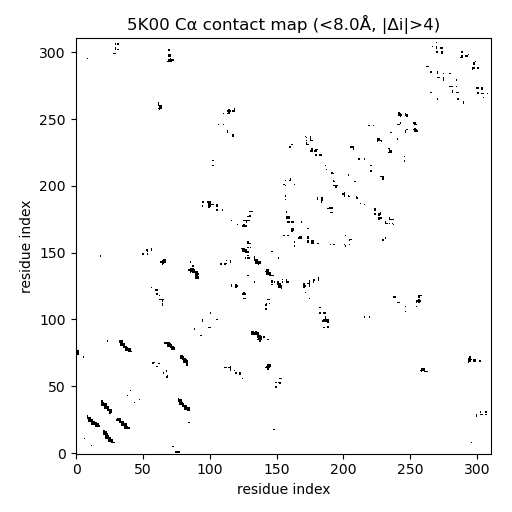? -6.283 -3.772 0.451 1.00 29.91 87 GLU A C 1
ATOM 678 O O . GLU A 1 86 ? -6.032 -4.552 1.376 1.00 29.19 87 GLU A O 1
ATOM 684 N N . TYR A 1 87 ? -5.887 -3.979 -0.804 1.00 26.08 88 TYR A N 1
ATOM 685 C CA . TYR A 1 87 ? -5.025 -5.109 -1.160 1.00 26.07 88 TYR A CA 1
ATOM 686 C C . TYR A 1 87 ? -3.604 -4.630 -0.994 1.00 29.68 88 TYR A C 1
ATOM 687 O O . TYR A 1 87 ? -3.223 -3.610 -1.581 1.00 29.42 88 TYR A O 1
ATOM 696 N N . CYS A 1 88 ? -2.807 -5.397 -0.243 1.00 25.94 89 CYS A N 1
ATOM 697 C CA . CYS A 1 88 ? -1.412 -5.031 0.023 1.00 26.20 89 CYS A CA 1
ATOM 698 C C . CYS A 1 88 ? -0.541 -6.008 -0.760 1.00 27.53 89 CYS A C 1
ATOM 699 O O . CYS A 1 88 ? -0.401 -7.156 -0.333 1.00 27.05 89 CYS A O 1
ATOM 702 N N . PRO A 1 89 ? -0.017 -5.595 -1.942 1.00 27.32 90 PRO A N 1
ATOM 703 C CA . PRO A 1 89 ? 0.715 -6.551 -2.802 1.00 27.58 90 PRO A CA 1
ATOM 704 C C . PRO A 1 89 ? 2.068 -6.997 -2.280 1.00 31.89 90 PRO A C 1
ATOM 705 O O . PRO A 1 89 ? 2.626 -7.963 -2.807 1.00 31.50 90 PRO A O 1
ATOM 709 N N . GLY A 1 90 ? 2.582 -6.295 -1.274 1.00 27.57 91 GLY A N 1
ATOM 710 C CA . GLY A 1 90 ? 3.868 -6.620 -0.664 1.00 27.99 91 GLY A CA 1
ATOM 711 C C . GLY A 1 90 ? 3.837 -7.790 0.305 1.00 31.67 91 GLY A C 1
ATOM 712 O O . GLY A 1 90 ? 4.893 -8.230 0.751 1.00 32.07 91 GLY A O 1
ATOM 713 N N . GLY A 1 91 ? 2.641 -8.275 0.662 1.00 27.15 92 GLY A N 1
ATOM 714 C CA . GLY A 1 91 ? 2.489 -9.409 1.572 1.00 26.90 92 GLY A CA 1
ATOM 715 C C . GLY A 1 91 ? 2.742 -9.097 3.038 1.00 28.80 92 GLY A C 1
ATOM 716 O O . GLY A 1 91 ? 2.752 -7.930 3.438 1.00 26.54 92 GLY A O 1
ATOM 717 N N . GLU A 1 92 ? 2.949 -10.152 3.844 1.00 26.10 93 GLU A N 1
ATOM 718 C CA . GLU A 1 92 ? 3.143 -10.053 5.285 1.00 24.39 93 GLU A CA 1
ATOM 719 C C . GLU A 1 92 ? 4.527 -9.654 5.718 1.00 28.25 93 GLU A C 1
ATOM 720 O O . GLU A 1 92 ? 5.524 -10.109 5.154 1.00 26.72 93 GLU A O 1
ATOM 726 N N . LEU A 1 93 ? 4.600 -8.868 6.794 1.00 24.61 94 LEU A N 1
ATOM 727 C CA . LEU A 1 93 ? 5.885 -8.512 7.408 1.00 24.51 94 LEU A CA 1
ATOM 728 C C . LEU A 1 93 ? 6.546 -9.826 7.887 1.00 26.83 94 LEU A C 1
ATOM 729 O O . LEU A 1 93 ? 7.760 -9.933 7.845 1.00 25.95 94 LEU A O 1
ATOM 734 N N . PHE A 1 94 ? 5.741 -10.809 8.353 1.00 25.80 95 PHE A N 1
ATOM 735 C CA . PHE A 1 94 ? 6.235 -12.114 8.791 1.00 26.55 95 PHE A CA 1
ATOM 736 C C . PHE A 1 94 ? 7.171 -12.706 7.721 1.00 30.02 95 PHE A C 1
ATOM 737 O O . PHE A 1 94 ? 8.312 -13.085 8.019 1.00 29.61 95 PHE A O 1
ATOM 745 N N . ASP A 1 95 ? 6.687 -12.764 6.474 1.00 27.44 96 ASP A N 1
ATOM 746 C CA . ASP A 1 95 ? 7.474 -13.345 5.383 1.00 28.36 96 ASP A CA 1
ATOM 747 C C . ASP A 1 95 ? 8.656 -12.474 5.002 1.00 30.32 96 ASP A C 1
ATOM 748 O O . ASP A 1 95 ? 9.714 -12.995 4.647 1.00 29.84 96 ASP A O 1
ATOM 753 N N . TYR A 1 96 ? 8.487 -11.151 5.079 1.00 26.52 97 TYR A N 1
ATOM 754 C CA . TYR A 1 96 ? 9.567 -10.231 4.754 1.00 26.47 97 TYR A CA 1
ATOM 755 C C . TYR A 1 96 ? 10.773 -10.438 5.678 1.00 29.26 97 TYR A C 1
ATOM 756 O O . TYR A 1 96 ? 11.892 -10.508 5.191 1.00 29.69 97 TYR A O 1
ATOM 765 N N . ILE A 1 97 ? 10.545 -10.495 6.998 1.00 26.18 98 ILE A N 1
ATOM 766 C CA . ILE A 1 97 ? 11.628 -10.685 7.982 1.00 25.64 98 ILE A CA 1
ATOM 767 C C . ILE A 1 97 ? 12.367 -11.983 7.684 1.00 30.14 98 ILE A C 1
ATOM 768 O O . ILE A 1 97 ? 13.599 -11.994 7.660 1.00 32.31 98 ILE A O 1
ATOM 773 N N . ILE A 1 98 ? 11.621 -13.073 7.457 1.00 27.39 99 ILE A N 1
ATOM 774 C CA . ILE A 1 98 ? 12.247 -14.377 7.146 1.00 27.87 99 ILE A CA 1
ATOM 775 C C . ILE A 1 98 ? 13.124 -14.276 5.898 1.00 33.60 99 ILE A C 1
ATOM 776 O O . ILE A 1 98 ? 14.271 -14.737 5.924 1.00 34.26 99 ILE A O 1
ATOM 781 N N . SER A 1 99 ? 12.589 -13.674 4.810 1.00 30.06 100 SER A N 1
ATOM 782 C CA . SER A 1 99 ? 13.342 -13.509 3.560 1.00 31.06 100 SER A CA 1
ATOM 783 C C . SER A 1 99 ? 14.645 -12.729 3.769 1.00 36.72 100 SER A C 1
ATOM 784 O O . SER A 1 99 ? 15.653 -13.054 3.149 1.00 37.21 100 SER A O 1
ATOM 787 N N . GLN A 1 100 ? 14.627 -11.717 4.653 1.00 31.40 101 GLN A N 1
ATOM 788 C CA . GLN A 1 100 ? 15.809 -10.898 4.940 1.00 30.62 101 GLN A CA 1
ATOM 789 C C . GLN A 1 100 ? 16.703 -11.483 6.036 1.00 33.09 101 GLN A C 1
ATOM 790 O O . GLN A 1 100 ? 17.783 -10.941 6.257 1.00 34.53 101 GLN A O 1
ATOM 796 N N . ASP A 1 101 ? 16.249 -12.548 6.742 1.00 28.86 102 ASP A N 1
ATOM 797 C CA . ASP A 1 101 ? 16.840 -13.179 7.947 1.00 29.27 102 ASP A CA 1
ATOM 798 C C . ASP A 1 101 ? 16.554 -12.327 9.188 1.00 32.92 102 ASP A C 1
ATOM 799 O O . ASP A 1 101 ? 15.921 -12.803 10.125 1.00 32.52 102 ASP A O 1
ATOM 804 N N . ARG A 1 102 ? 17.013 -11.068 9.187 1.00 29.82 103 ARG A N 1
ATOM 805 C CA . ARG A 1 102 ? 16.753 -10.062 10.241 1.00 28.01 103 ARG A CA 1
ATOM 806 C C . ARG A 1 102 ? 17.000 -8.685 9.628 1.00 31.82 103 ARG A C 1
ATOM 807 O O . ARG A 1 102 ? 17.664 -8.591 8.598 1.00 33.08 103 ARG A O 1
ATOM 815 N N . LEU A 1 103 ? 16.420 -7.634 10.208 1.00 28.32 104 LEU A N 1
ATOM 816 C CA . LEU A 1 103 ? 16.618 -6.287 9.661 1.00 28.01 104 LEU A CA 1
ATOM 817 C C . LEU A 1 103 ? 17.690 -5.554 10.455 1.00 31.93 104 LEU A C 1
ATOM 818 O O . LEU A 1 103 ? 17.816 -5.775 11.648 1.00 31.28 104 LEU A O 1
ATOM 823 N N . SER A 1 104 ? 18.423 -4.634 9.813 1.00 30.99 105 SER A N 1
ATOM 824 C CA . SER A 1 104 ? 19.405 -3.817 10.532 1.00 31.32 105 SER A CA 1
ATOM 825 C C . SER A 1 104 ? 18.630 -2.919 11.503 1.00 32.21 105 SER A C 1
ATOM 826 O O . SER A 1 104 ? 17.406 -2.775 11.361 1.00 29.65 105 SER A O 1
ATOM 829 N N . GLU A 1 105 ? 19.329 -2.299 12.463 1.00 30.22 106 GLU A N 1
ATOM 830 C CA . GLU A 1 105 ? 18.669 -1.356 13.374 1.00 29.61 106 GLU A CA 1
ATOM 831 C C . GLU A 1 105 ? 17.974 -0.228 12.585 1.00 30.76 106 GLU A C 1
ATOM 832 O O . GLU A 1 105 ? 16.855 0.160 12.924 1.00 29.81 106 GLU A O 1
ATOM 838 N N . GLU A 1 106 ? 18.634 0.284 11.531 1.00 29.11 107 GLU A N 1
ATOM 839 C CA . GLU A 1 106 ? 18.113 1.365 10.692 1.00 28.50 107 GLU A CA 1
ATOM 840 C C . GLU A 1 106 ? 16.835 0.961 9.949 1.00 30.81 107 GLU A C 1
ATOM 841 O O . GLU A 1 106 ? 15.855 1.721 9.960 1.00 28.68 107 GLU A O 1
ATOM 847 N N . GLU A 1 107 ? 16.822 -0.239 9.330 1.00 26.70 108 GLU A N 1
ATOM 848 C CA . GLU A 1 107 ? 15.620 -0.694 8.651 1.00 27.36 108 GLU A CA 1
ATOM 849 C C . GLU A 1 107 ? 14.525 -1.027 9.670 1.00 28.83 108 GLU A C 1
ATOM 850 O O . GLU A 1 107 ? 13.354 -0.773 9.404 1.00 27.68 108 GLU A O 1
ATOM 856 N N . THR A 1 108 ? 14.903 -1.561 10.830 1.00 26.74 109 THR A N 1
ATOM 857 C CA . THR A 1 108 ? 13.917 -1.856 11.892 1.00 25.13 109 THR A CA 1
ATOM 858 C C . THR A 1 108 ? 13.215 -0.564 12.302 1.00 27.05 109 THR A C 1
ATOM 859 O O . THR A 1 108 ? 12.008 -0.563 12.473 1.00 25.05 109 THR A O 1
ATOM 863 N N . ARG A 1 109 ? 13.979 0.527 12.488 1.00 25.20 110 ARG A N 1
ATOM 864 C CA . ARG A 1 109 ? 13.395 1.810 12.886 1.00 23.85 110 ARG A CA 1
ATOM 865 C C . ARG A 1 109 ? 12.418 2.333 11.830 1.00 26.49 110 ARG A C 1
ATOM 866 O O . ARG A 1 109 ? 11.340 2.798 12.199 1.00 24.30 110 ARG A O 1
ATOM 874 N N . VAL A 1 110 ? 12.745 2.167 10.513 1.00 25.33 111 VAL A N 1
ATOM 875 C CA . VAL A 1 110 ? 11.859 2.589 9.422 1.00 24.70 111 VAL A CA 1
ATOM 876 C C . VAL A 1 110 ? 10.493 1.913 9.591 1.00 27.16 111 VAL A C 1
ATOM 877 O O . VAL A 1 110 ? 9.466 2.589 9.579 1.00 27.18 111 VAL A O 1
ATOM 881 N N A VAL A 1 111 ? 10.478 0.591 9.757 0.50 25.37 112 VAL A N 1
ATOM 882 N N B VAL A 1 111 ? 10.512 0.588 9.768 0.50 22.35 112 VAL A N 1
ATOM 883 C CA A VAL A 1 111 ? 9.228 -0.163 9.904 0.50 24.81 112 VAL A CA 1
ATOM 884 C CA B VAL A 1 111 ? 9.341 -0.268 9.961 0.50 20.27 112 VAL A CA 1
ATOM 885 C C A VAL A 1 111 ? 8.578 0.028 11.293 0.50 25.60 112 VAL A C 1
ATOM 886 C C B VAL A 1 111 ? 8.627 0.071 11.274 0.50 23.19 112 VAL A C 1
ATOM 887 O O A VAL A 1 111 ? 7.352 0.106 11.375 0.50 23.62 112 VAL A O 1
ATOM 888 O O B VAL A 1 111 ? 7.414 0.266 11.291 0.50 21.06 112 VAL A O 1
ATOM 895 N N . PHE A 1 112 ? 9.375 0.088 12.370 1.00 22.70 113 PHE A N 1
ATOM 896 C CA . PHE A 1 112 ? 8.823 0.243 13.724 1.00 22.41 113 PHE A CA 1
ATOM 897 C C . PHE A 1 112 ? 8.131 1.563 13.940 1.00 24.26 113 PHE A C 1
ATOM 898 O O . PHE A 1 112 ? 7.094 1.592 14.588 1.00 23.16 113 PHE A O 1
ATOM 906 N N . ARG A 1 113 ? 8.648 2.650 13.347 1.00 21.60 114 ARG A N 1
ATOM 907 C CA . ARG A 1 113 ? 7.954 3.931 13.470 1.00 21.96 114 ARG A CA 1
ATOM 908 C C . ARG A 1 113 ? 6.558 3.869 12.812 1.00 25.92 114 ARG A C 1
ATOM 909 O O . ARG A 1 113 ? 5.647 4.572 13.257 1.00 24.55 114 ARG A O 1
ATOM 917 N N . GLN A 1 114 ? 6.392 3.046 11.753 1.00 21.72 115 GLN A N 1
ATOM 918 C CA . GLN A 1 114 ? 5.085 2.912 11.091 1.00 21.13 115 GLN A CA 1
ATOM 919 C C . GLN A 1 114 ? 4.115 2.123 11.992 1.00 23.22 115 GLN A C 1
ATOM 920 O O . GLN A 1 114 ? 2.925 2.455 12.083 1.00 23.83 115 GLN A O 1
ATOM 926 N N . ILE A 1 115 ? 4.626 1.103 12.680 1.00 20.35 116 ILE A N 1
ATOM 927 C CA . ILE A 1 115 ? 3.805 0.291 13.611 1.00 20.31 116 ILE A CA 1
ATOM 928 C C . ILE A 1 115 ? 3.356 1.207 14.760 1.00 21.52 116 ILE A C 1
ATOM 929 O O . ILE A 1 115 ? 2.184 1.191 15.130 1.00 22.04 116 ILE A O 1
ATOM 934 N N . VAL A 1 116 ? 4.285 2.006 15.304 1.00 19.49 117 VAL A N 1
ATOM 935 C CA . VAL A 1 116 ? 3.985 2.944 16.404 1.00 20.18 117 VAL A CA 1
ATOM 936 C C . VAL A 1 116 ? 2.897 3.937 15.971 1.00 23.02 117 VAL A C 1
ATOM 937 O O . VAL A 1 116 ? 1.929 4.146 16.710 1.00 22.28 117 VAL A O 1
ATOM 941 N N . SER A 1 117 ? 3.027 4.494 14.753 1.00 21.25 118 SER A N 1
ATOM 942 C CA . SER A 1 117 ? 2.036 5.435 14.215 1.00 22.16 118 SER A CA 1
ATOM 943 C C . SER A 1 117 ? 0.656 4.791 14.220 1.00 22.79 118 SER A C 1
ATOM 944 O O . SER A 1 117 ? -0.280 5.382 14.764 1.00 22.82 118 SER A O 1
ATOM 947 N N . ALA A 1 118 ? 0.533 3.590 13.639 1.00 21.06 119 ALA A N 1
ATOM 948 C CA . ALA A 1 118 ? -0.763 2.908 13.544 1.00 21.23 119 ALA A CA 1
ATOM 949 C C . ALA A 1 118 ? -1.355 2.583 14.942 1.00 22.55 119 ALA A C 1
ATOM 950 O O . ALA A 1 118 ? -2.518 2.871 15.195 1.00 21.66 119 ALA A O 1
ATOM 952 N N . VAL A 1 119 ? -0.556 1.987 15.829 1.00 19.72 120 VAL A N 1
ATOM 953 C CA . VAL A 1 119 ? -1.035 1.554 17.154 1.00 20.32 120 VAL A CA 1
ATOM 954 C C . VAL A 1 119 ? -1.391 2.766 18.029 1.00 22.02 120 VAL A C 1
ATOM 955 O O . VAL A 1 119 ? -2.414 2.737 18.706 1.00 22.52 120 VAL A O 1
ATOM 959 N N . ALA A 1 120 ? -0.587 3.837 17.994 1.00 20.74 121 ALA A N 1
ATOM 960 C CA . ALA A 1 120 ? -0.921 5.032 18.782 1.00 20.53 121 ALA A CA 1
ATOM 961 C C . ALA A 1 120 ? -2.256 5.602 18.305 1.00 23.90 121 ALA A C 1
ATOM 962 O O . ALA A 1 120 ? -3.070 6.052 19.124 1.00 23.72 121 ALA A O 1
ATOM 964 N N . TYR A 1 121 ? -2.496 5.578 16.971 1.00 21.59 122 TYR A N 1
ATOM 965 C CA . TYR A 1 121 ? -3.765 6.083 16.449 1.00 22.66 122 TYR A CA 1
ATOM 966 C C . TYR A 1 121 ? -4.917 5.197 16.911 1.00 23.38 122 TYR A C 1
ATOM 967 O O . TYR A 1 121 ? -5.965 5.717 17.304 1.00 23.32 122 TYR A O 1
ATOM 976 N N . VAL A 1 122 ? -4.729 3.873 16.895 1.00 20.08 123 VAL A N 1
ATOM 977 C CA . VAL A 1 122 ? -5.787 2.949 17.331 1.00 20.36 123 VAL A CA 1
ATOM 978 C C . VAL A 1 122 ? -6.154 3.301 18.790 1.00 23.02 123 VAL A C 1
ATOM 979 O O . VAL A 1 122 ? -7.337 3.408 19.109 1.00 24.27 123 VAL A O 1
ATOM 983 N N . HIS A 1 123 ? -5.144 3.521 19.639 1.00 20.56 124 HIS A N 1
ATOM 984 C CA . HIS A 1 123 ? -5.385 3.877 21.053 1.00 22.52 124 HIS A CA 1
ATOM 985 C C . HIS A 1 123 ? -6.075 5.235 21.152 1.00 25.39 124 HIS A C 1
ATOM 986 O O . HIS A 1 123 ? -6.980 5.393 21.967 1.00 26.42 124 HIS A O 1
ATOM 993 N N . SER A 1 124 ? -5.683 6.209 20.313 1.00 23.26 125 SER A N 1
ATOM 994 C CA . SER A 1 124 ? -6.286 7.553 20.344 1.00 24.00 125 SER A CA 1
ATOM 995 C C . SER A 1 124 ? -7.782 7.507 20.013 1.00 29.71 125 SER A C 1
ATOM 996 O O . SER A 1 124 ? -8.539 8.379 20.453 1.00 29.49 125 SER A O 1
ATOM 999 N N . GLN A 1 125 ? -8.195 6.501 19.218 1.00 26.33 126 GLN A N 1
ATOM 1000 C CA . GLN A 1 125 ? -9.603 6.315 18.804 1.00 26.27 126 GLN A CA 1
ATOM 1001 C C . GLN A 1 125 ? -10.433 5.520 19.826 1.00 30.88 126 GLN A C 1
ATOM 1002 O O . GLN A 1 125 ? -11.634 5.304 19.610 1.00 31.48 126 GLN A O 1
ATOM 1008 N N . GLY A 1 126 ? -9.793 5.083 20.904 1.00 26.93 127 GLY A N 1
ATOM 1009 C CA . GLY A 1 126 ? -10.460 4.367 21.993 1.00 27.95 127 GLY A CA 1
ATOM 1010 C C . GLY A 1 126 ? -10.478 2.855 21.864 1.00 30.74 127 GLY A C 1
ATOM 1011 O O . GLY A 1 126 ? -11.291 2.190 22.519 1.00 30.80 127 GLY A O 1
ATOM 1012 N N . TYR A 1 127 ? -9.585 2.290 21.025 1.00 26.44 128 TYR A N 1
ATOM 1013 C CA . TYR A 1 127 ? -9.514 0.843 20.819 1.00 26.56 128 TYR A CA 1
ATOM 1014 C C . TYR A 1 127 ? -8.148 0.286 21.238 1.00 30.62 128 TYR A C 1
ATOM 1015 O O . TYR A 1 127 ? -7.194 1.039 21.431 1.00 28.11 128 TYR A O 1
ATOM 1024 N N . ALA A 1 128 ? -8.060 -1.038 21.383 1.00 26.84 129 ALA A N 1
ATOM 1025 C CA . ALA A 1 128 ? -6.777 -1.731 21.587 1.00 26.97 129 ALA A CA 1
ATOM 1026 C C . ALA A 1 128 ? -6.775 -2.830 20.541 1.00 29.47 129 ALA A C 1
ATOM 1027 O O . ALA A 1 128 ? -7.839 -3.372 20.229 1.00 29.67 129 ALA A O 1
ATOM 1029 N N . HIS A 1 129 ? -5.609 -3.166 19.987 1.00 24.58 130 HIS A N 1
ATOM 1030 C CA . HIS A 1 129 ? -5.553 -4.206 18.945 1.00 22.93 130 HIS A CA 1
ATOM 1031 C C . HIS A 1 129 ? -5.620 -5.610 19.577 1.00 28.20 130 HIS A C 1
ATOM 1032 O O . HIS A 1 129 ? -6.450 -6.429 19.180 1.00 29.22 130 HIS A O 1
ATOM 1039 N N . ARG A 1 130 ? -4.720 -5.888 20.529 1.00 24.62 131 ARG A N 1
ATOM 1040 C CA . ARG A 1 130 ? -4.632 -7.119 21.324 1.00 25.57 131 ARG A CA 1
ATOM 1041 C C . ARG A 1 130 ? -4.078 -8.348 20.563 1.00 29.08 131 ARG A C 1
ATOM 1042 O O . ARG A 1 130 ? -3.924 -9.396 21.188 1.00 31.03 131 ARG A O 1
ATOM 1050 N N . ASP A 1 131 ? -3.762 -8.237 19.252 1.00 26.02 132 ASP A N 1
ATOM 1051 C CA . ASP A 1 131 ? -3.171 -9.363 18.512 1.00 27.07 132 ASP A CA 1
ATOM 1052 C C . ASP A 1 131 ? -2.076 -8.894 17.578 1.00 27.73 132 ASP A C 1
ATOM 1053 O O . ASP A 1 131 ? -1.999 -9.333 16.433 1.00 27.75 132 ASP A O 1
ATOM 1058 N N . LEU A 1 132 ? -1.240 -7.970 18.058 1.00 22.38 133 LEU A N 1
ATOM 1059 C CA . LEU A 1 132 ? -0.132 -7.454 17.251 1.00 20.82 133 LEU A CA 1
ATOM 1060 C C . LEU A 1 132 ? 0.915 -8.539 17.053 1.00 27.21 133 LEU A C 1
ATOM 1061 O O . LEU A 1 132 ? 1.302 -9.220 18.009 1.00 27.88 133 LEU A O 1
ATOM 1066 N N . LYS A 1 133 ? 1.297 -8.746 15.800 1.00 23.33 134 LYS A N 1
ATOM 1067 C CA . LYS A 1 133 ? 2.234 -9.800 15.374 1.00 22.41 134 LYS A CA 1
ATOM 1068 C C . LYS A 1 133 ? 2.545 -9.547 13.890 1.00 25.79 134 LYS A C 1
ATOM 1069 O O . LYS A 1 133 ? 1.785 -8.838 13.227 1.00 26.02 134 LYS A O 1
ATOM 1075 N N . PRO A 1 134 ? 3.651 -10.078 13.342 1.00 24.46 135 PRO A N 1
ATOM 1076 C CA . PRO A 1 134 ? 4.024 -9.722 11.965 1.00 25.20 135 PRO A CA 1
ATOM 1077 C C . PRO A 1 134 ? 3.092 -10.229 10.865 1.00 26.73 135 PRO A C 1
ATOM 1078 O O . PRO A 1 134 ? 3.111 -9.617 9.791 1.00 26.63 135 PRO A O 1
ATOM 1082 N N . GLU A 1 135 ? 2.238 -11.245 11.149 1.00 23.85 136 GLU A N 1
ATOM 1083 C CA . GLU A 1 135 ? 1.223 -11.746 10.209 1.00 24.24 136 GLU A CA 1
ATOM 1084 C C . GLU A 1 135 ? 0.111 -10.705 10.084 1.00 27.08 136 GLU A C 1
ATOM 1085 O O . GLU A 1 135 ? -0.612 -10.717 9.087 1.00 27.84 136 GLU A O 1
ATOM 1091 N N . ASN A 1 136 ? 0.009 -9.781 11.071 1.00 22.69 137 ASN A N 1
ATOM 1092 C CA . ASN A 1 136 ? -1.005 -8.721 11.048 1.00 21.45 137 ASN A CA 1
ATOM 1093 C C . ASN A 1 136 ? -0.482 -7.373 10.505 1.00 24.34 137 ASN A C 1
ATOM 1094 O O . ASN A 1 136 ? -1.134 -6.337 10.679 1.00 23.66 137 ASN A O 1
ATOM 1099 N N . LEU A 1 137 ? 0.668 -7.377 9.821 1.00 22.61 138 LEU A N 1
ATOM 1100 C CA . LEU A 1 137 ? 1.232 -6.153 9.244 1.00 21.67 138 LEU A CA 1
ATOM 1101 C C . LEU A 1 137 ? 1.607 -6.469 7.805 1.00 25.98 138 LEU A C 1
ATOM 1102 O O . LEU A 1 137 ? 2.379 -7.405 7.556 1.00 24.74 138 LEU A O 1
ATOM 1107 N N . LEU A 1 138 ? 0.998 -5.737 6.866 1.00 21.77 139 LEU A N 1
ATOM 1108 C CA . LEU A 1 138 ? 1.189 -6.005 5.436 1.00 22.31 139 LEU A CA 1
ATOM 1109 C C . LEU A 1 138 ? 1.852 -4.845 4.722 1.00 25.62 139 LEU A C 1
ATOM 1110 O O . LEU A 1 138 ? 1.708 -3.693 5.141 1.00 25.18 139 LEU A O 1
ATOM 1115 N N . PHE A 1 139 ? 2.544 -5.129 3.629 1.00 23.22 140 PHE A N 1
ATOM 1116 C CA . PHE A 1 139 ? 3.174 -4.060 2.849 1.00 23.48 140 PHE A CA 1
ATOM 1117 C C . PHE A 1 139 ? 2.315 -3.673 1.680 1.00 27.54 140 PHE A C 1
ATOM 1118 O O . PHE A 1 139 ? 1.932 -4.520 0.860 1.00 27.09 140 PHE A O 1
ATOM 1126 N N . ASP A 1 140 ? 2.049 -2.377 1.565 1.00 25.26 141 ASP A N 1
ATOM 1127 C CA . ASP A 1 140 ? 1.271 -1.862 0.446 1.00 26.73 141 ASP A CA 1
ATOM 1128 C C . ASP A 1 140 ? 2.152 -1.688 -0.815 1.00 30.48 141 ASP A C 1
ATOM 1129 O O . ASP A 1 140 ? 3.350 -2.019 -0.818 1.00 28.96 141 ASP A O 1
ATOM 1134 N N . GLU A 1 141 ? 1.571 -1.157 -1.887 1.00 29.39 142 GLU A N 1
ATOM 1135 C CA . GLU A 1 141 ? 2.299 -0.996 -3.149 1.00 29.29 142 GLU A CA 1
ATOM 1136 C C . GLU A 1 141 ? 3.468 -0.021 -3.075 1.00 35.08 142 GLU A C 1
ATOM 1137 O O . GLU A 1 141 ? 4.355 -0.058 -3.936 1.00 37.03 142 GLU A O 1
ATOM 1143 N N . TYR A 1 142 ? 3.463 0.849 -2.055 1.00 30.43 143 TYR A N 1
ATOM 1144 C CA . TYR A 1 142 ? 4.523 1.834 -1.834 1.00 31.85 143 TYR A CA 1
ATOM 1145 C C . TYR A 1 142 ? 5.541 1.326 -0.806 1.00 34.89 143 TYR A C 1
ATOM 1146 O O . TYR A 1 142 ? 6.413 2.093 -0.395 1.00 32.78 143 TYR A O 1
ATOM 1155 N N . HIS A 1 143 ? 5.436 0.030 -0.427 1.00 32.27 144 HIS A N 1
ATOM 1156 C CA . HIS A 1 143 ? 6.299 -0.662 0.547 1.00 34.20 144 HIS A CA 1
ATOM 1157 C C . HIS A 1 143 ? 6.168 -0.029 1.946 1.00 33.70 144 HIS A C 1
ATOM 1158 O O . HIS A 1 143 ? 7.127 -0.029 2.722 1.00 32.40 144 HIS A O 1
ATOM 1165 N N . LYS A 1 144 ? 4.982 0.540 2.244 1.00 27.85 145 LYS A N 1
ATOM 1166 C CA . LYS A 1 144 ? 4.680 1.106 3.574 1.00 26.19 145 LYS A CA 1
ATOM 1167 C C . LYS A 1 144 ? 3.785 0.083 4.282 1.00 28.96 145 LYS A C 1
ATOM 1168 O O . LYS A 1 144 ? 3.044 -0.662 3.636 1.00 26.98 145 LYS A O 1
ATOM 1174 N N . LEU A 1 145 ? 3.847 0.053 5.598 1.00 25.20 146 LEU A N 1
ATOM 1175 C CA . LEU A 1 145 ? 3.094 -0.939 6.365 1.00 24.33 146 LEU A CA 1
ATOM 1176 C C . LEU A 1 145 ? 1.670 -0.543 6.626 1.00 26.59 146 LEU A C 1
ATOM 1177 O O . LEU A 1 145 ? 1.366 0.637 6.858 1.00 24.82 146 LEU A O 1
ATOM 1182 N N . LYS A 1 146 ? 0.801 -1.554 6.664 1.00 22.45 147 LYS A N 1
ATOM 1183 C CA . LYS A 1 146 ? -0.621 -1.401 6.980 1.00 22.14 147 LYS A CA 1
ATOM 1184 C C . LYS A 1 146 ? -0.967 -2.452 8.024 1.00 24.07 147 LYS A C 1
ATOM 1185 O O . LYS A 1 146 ? -0.762 -3.661 7.839 1.00 22.84 147 LYS A O 1
ATOM 1191 N N . LEU A 1 147 ? -1.508 -1.975 9.123 1.00 21.17 148 LEU A N 1
ATOM 1192 C CA . LEU A 1 147 ? -1.950 -2.825 10.209 1.00 21.04 148 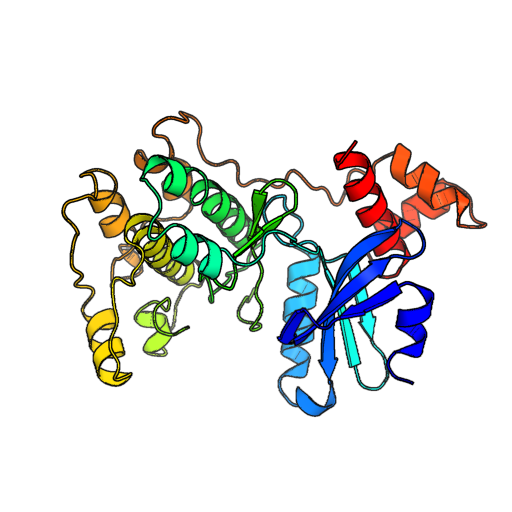LEU A CA 1
ATOM 1193 C C . LEU A 1 147 ? -3.304 -3.436 9.863 1.00 24.07 148 LEU A C 1
ATOM 1194 O O . LEU A 1 147 ? -4.213 -2.739 9.369 1.00 23.80 148 LEU A O 1
ATOM 1199 N N . ILE A 1 148 ? -3.437 -4.740 10.128 1.00 21.81 149 ILE A N 1
ATOM 1200 C CA . ILE A 1 148 ? -4.691 -5.478 9.951 1.00 22.54 149 ILE A CA 1
ATOM 1201 C C . ILE A 1 148 ? -4.980 -6.219 11.276 1.00 28.00 149 ILE A C 1
ATOM 1202 O O . ILE A 1 148 ? -4.164 -6.189 12.188 1.00 24.81 149 ILE A O 1
ATOM 1207 N N . ASP A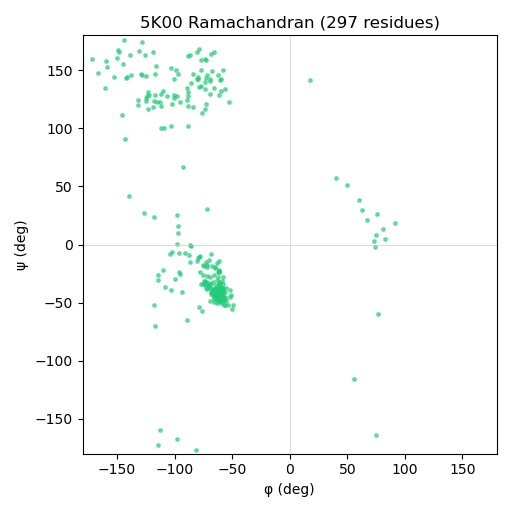 1 149 ? -6.130 -6.853 11.372 1.00 28.56 150 ASP A N 1
ATOM 1208 C CA . ASP A 1 149 ? -6.500 -7.706 12.509 1.00 28.25 150 ASP A CA 1
ATOM 1209 C C . ASP A 1 149 ? -7.278 -8.822 11.882 1.00 35.52 150 ASP A C 1
ATOM 1210 O O . ASP A 1 149 ? -8.483 -8.693 11.665 1.00 37.28 150 ASP A O 1
ATOM 1215 N N . PHE A 1 150 ? -6.577 -9.887 11.515 1.00 30.86 151 PHE A N 1
ATOM 1216 C CA . PHE A 1 150 ? -7.204 -10.994 10.815 1.00 32.07 151 PHE A CA 1
ATOM 1217 C C . PHE A 1 150 ? -8.091 -11.875 11.699 1.00 44.71 151 PHE A C 1
ATOM 1218 O O . PHE A 1 150 ? -9.131 -12.329 11.216 1.00 46.87 151 PHE A O 1
ATOM 1226 N N . GLY A 1 151 ? -7.712 -12.055 12.969 1.00 44.87 152 GLY A N 1
ATOM 1227 C CA . GLY A 1 151 ? -8.416 -12.920 13.920 1.00 47.02 152 GLY A CA 1
ATOM 1228 C C . GLY A 1 151 ? -9.408 -12.303 14.894 1.00 54.95 152 GLY A C 1
ATOM 1229 O O . GLY A 1 151 ? -9.669 -12.895 15.947 1.00 55.11 152 GLY A O 1
ATOM 1230 N N . LEU A 1 152 ? -9.996 -11.128 14.548 1.00 53.11 153 LEU A N 1
ATOM 1231 C CA . LEU A 1 152 ? -11.034 -10.413 15.328 1.00 54.19 153 LEU A CA 1
ATOM 1232 C C . LEU A 1 152 ? -10.696 -10.217 16.825 1.00 56.34 153 LEU A C 1
ATOM 1233 O O . LEU A 1 152 ? -11.507 -10.560 17.694 1.00 55.95 153 LEU A O 1
ATOM 1238 N N . CYS A 1 153 ? -9.507 -9.677 17.124 1.00 50.77 154 CYS A N 1
ATOM 1239 C CA . CYS A 1 153 ? -9.078 -9.474 18.509 1.00 50.58 154 CYS A CA 1
ATOM 1240 C C . CYS A 1 153 ? -9.266 -8.041 19.007 1.00 51.80 154 CYS A C 1
ATOM 1241 O O . CYS A 1 153 ? -9.452 -7.847 20.210 1.00 49.99 154 CYS A O 1
ATOM 1244 N N . ALA A 1 154 ? -9.187 -7.045 18.096 1.00 46.88 155 ALA A N 1
ATOM 1245 C CA . ALA A 1 154 ? -9.329 -5.624 18.422 1.00 46.78 155 ALA A CA 1
ATOM 1246 C C . ALA A 1 154 ? -10.657 -5.360 19.122 1.00 51.81 155 ALA A C 1
ATOM 1247 O O . ALA A 1 154 ? -11.678 -5.934 18.738 1.00 52.09 155 ALA A O 1
ATOM 1249 N N . LYS A 1 155 ? -10.617 -4.583 20.215 1.00 47.83 156 LYS A N 1
ATOM 1250 C CA . LYS A 1 155 ? -11.797 -4.319 21.035 1.00 48.56 156 LYS A CA 1
ATOM 1251 C C . LYS A 1 155 ? -11.870 -2.835 21.453 1.00 49.56 156 LYS A C 1
ATOM 1252 O O . LYS A 1 155 ? -10.816 -2.249 21.723 1.00 43.39 156 LYS A O 1
ATOM 1258 N N . PRO A 1 156 ? -13.094 -2.231 21.564 1.00 48.68 157 PRO A N 1
ATOM 1259 C CA . PRO A 1 156 ? -13.191 -0.841 22.058 1.00 53.08 157 PRO A CA 1
ATOM 1260 C C . PRO A 1 156 ? -12.905 -0.750 23.554 1.00 88.60 157 PRO A C 1
ATOM 1261 O O . PRO A 1 156 ? -13.064 -1.738 24.267 1.00 62.69 157 PRO A O 1
ATOM 1265 N N . SER A 1 170 ? -0.741 -17.006 18.395 1.00 41.25 171 SER A N 1
ATOM 1266 C CA . SER A 1 170 ? -0.585 -15.673 18.987 1.00 37.41 171 SER A CA 1
ATOM 1267 C C . SER A 1 170 ? 0.073 -15.655 20.376 1.00 36.89 171 SER A C 1
ATOM 1268 O O . SER A 1 170 ? 0.390 -14.568 20.873 1.00 35.37 171 SER A O 1
ATOM 1271 N N A LEU A 1 171 ? 0.270 -16.832 21.007 0.50 31.77 172 LEU A N 1
ATOM 1272 N N B LEU A 1 171 ? 0.278 -16.837 20.983 0.50 33.90 172 LEU A N 1
ATOM 1273 C CA A LEU A 1 171 ? 0.873 -16.921 22.347 0.50 30.11 172 LEU A CA 1
ATOM 1274 C CA B LEU A 1 171 ? 0.879 -16.985 22.313 0.50 33.40 172 LEU A CA 1
ATOM 1275 C C A LEU A 1 171 ? 2.237 -16.235 22.468 0.50 28.24 172 LEU A C 1
ATOM 1276 C C B LEU A 1 171 ? 2.228 -16.283 22.470 0.50 30.25 172 LEU A C 1
ATOM 1277 O O A LEU A 1 171 ? 2.474 -15.525 23.445 0.50 25.91 172 LEU A O 1
ATOM 1278 O O B LEU A 1 171 ? 2.442 -15.594 23.466 0.50 28.36 172 LEU A O 1
ATOM 1287 N N . ALA A 1 172 ? 3.121 -16.441 21.477 1.00 25.79 173 ALA A N 1
ATOM 1288 C CA . ALA A 1 172 ? 4.467 -15.842 21.470 1.00 25.87 173 ALA A CA 1
ATOM 1289 C C . ALA A 1 172 ? 4.473 -14.304 21.591 1.00 26.01 173 ALA A C 1
ATOM 1290 O O . ALA A 1 172 ? 5.434 -13.736 22.114 1.00 25.50 173 ALA A O 1
ATOM 1292 N N . TYR A 1 173 ? 3.381 -13.644 21.165 1.00 21.62 174 TYR A N 1
ATOM 1293 C CA . TYR A 1 173 ? 3.275 -12.176 21.221 1.00 21.26 174 TYR A CA 1
ATOM 1294 C C . TYR A 1 173 ? 2.409 -11.661 22.379 1.00 26.41 174 TYR A C 1
ATOM 1295 O O . TYR A 1 173 ? 2.325 -10.444 22.572 1.00 25.41 174 TYR A O 1
ATOM 1304 N N . ALA A 1 174 ? 1.751 -12.582 23.122 1.00 25.97 175 ALA A N 1
ATOM 1305 C CA . ALA A 1 174 ? 0.818 -12.237 24.197 1.00 26.60 175 ALA A CA 1
ATOM 1306 C C . ALA A 1 174 ? 1.489 -11.810 25.471 1.00 27.23 175 ALA A C 1
ATOM 1307 O O . ALA A 1 174 ? 2.396 -12.500 25.969 1.00 27.19 175 ALA A O 1
ATOM 1309 N N . ALA A 1 175 ? 0.963 -10.734 26.071 1.00 25.08 176 ALA A N 1
ATOM 1310 C CA . ALA A 1 175 ? 1.503 -10.252 27.339 1.00 25.01 176 ALA A CA 1
ATOM 1311 C C . ALA A 1 175 ? 1.232 -11.249 28.488 1.00 27.96 176 ALA A C 1
ATOM 1312 O O . ALA A 1 175 ? 0.214 -11.952 28.441 1.00 28.66 176 ALA A O 1
ATOM 1314 N N . PRO A 1 176 ? 2.121 -11.329 29.512 1.00 26.60 177 PRO A N 1
ATOM 1315 C CA . PRO A 1 176 ? 1.902 -12.301 30.615 1.00 27.95 177 PRO A CA 1
ATOM 1316 C C . PRO A 1 176 ? 0.515 -12.233 31.245 1.00 34.06 177 PRO A C 1
ATOM 1317 O O . PRO A 1 176 ? -0.093 -13.283 31.491 1.00 33.60 177 PRO A O 1
ATOM 1321 N N . GLU A 1 177 ? 0.002 -11.003 31.498 1.00 31.68 178 GLU A N 1
ATOM 1322 C CA . GLU A 1 177 ? -1.319 -10.837 32.120 1.00 31.69 178 GLU A CA 1
ATOM 1323 C C . GLU A 1 177 ? -2.457 -11.321 31.217 1.00 39.15 178 GLU A C 1
ATOM 1324 O O . GLU A 1 177 ? -3.464 -11.829 31.716 1.00 37.82 178 GLU A O 1
ATOM 1330 N N . LEU A 1 178 ? -2.288 -11.179 29.891 1.00 40.35 179 LEU A N 1
ATOM 1331 C CA . LEU A 1 178 ? -3.295 -11.578 28.903 1.00 42.37 179 LEU A CA 1
ATOM 1332 C C . LEU A 1 178 ? -3.440 -13.094 28.895 1.00 47.84 179 LEU A C 1
ATOM 1333 O O . LEU A 1 178 ? -4.568 -13.609 28.864 1.00 49.80 179 LEU A O 1
ATOM 1338 N N . ILE A 1 179 ? -2.303 -13.811 28.984 1.00 43.28 180 ILE A N 1
ATOM 1339 C CA . ILE A 1 179 ? -2.291 -15.267 29.013 1.00 42.86 180 ILE A CA 1
ATOM 1340 C C . ILE A 1 179 ? -2.959 -15.795 30.284 1.00 49.70 180 ILE A C 1
ATOM 1341 O O . ILE A 1 179 ? -3.784 -16.705 3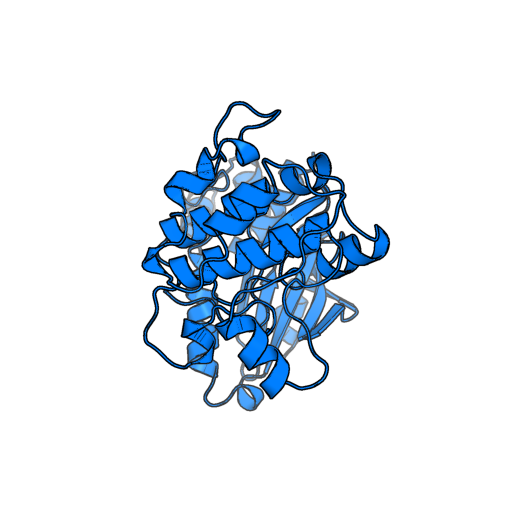0.196 1.00 50.42 180 ILE A O 1
ATOM 1346 N N . GLN A 1 180 ? -2.597 -15.217 31.454 1.00 45.72 181 GLN A N 1
ATOM 1347 C CA . GLN A 1 180 ? -3.076 -15.607 32.791 1.00 45.72 181 GLN A CA 1
ATOM 1348 C C . GLN A 1 180 ? -4.580 -15.472 33.034 1.00 50.36 181 GLN A C 1
ATOM 1349 O O . GLN A 1 180 ? -5.091 -15.997 34.032 1.00 51.14 181 GLN A O 1
ATOM 1355 N N . GLY A 1 181 ? -5.262 -14.753 32.155 1.00 46.65 182 GLY A N 1
ATOM 1356 C CA . GLY A 1 181 ? -6.688 -14.486 32.272 1.00 46.95 182 GLY A CA 1
ATOM 1357 C C . GLY A 1 181 ? -6.965 -13.435 33.327 1.00 50.43 182 GLY A C 1
ATOM 1358 O O . GLY A 1 181 ? -8.045 -13.426 33.921 1.00 51.29 182 GLY A O 1
ATOM 1359 N N . LYS A 1 182 ? -5.978 -12.545 33.578 1.00 43.84 183 LYS A N 1
ATOM 1360 C CA . LYS A 1 182 ? -6.105 -11.470 34.561 1.00 42.97 183 LYS A CA 1
ATOM 1361 C C . LYS A 1 182 ? -6.716 -10.281 33.855 1.00 46.20 183 LYS A C 1
ATOM 1362 O O . LYS A 1 182 ? -6.698 -10.238 32.623 1.00 44.79 183 LYS A O 1
ATOM 1368 N N . SER A 1 183 ? -7.259 -9.310 34.614 1.00 43.02 184 SER A N 1
ATOM 1369 C CA . SER A 1 183 ? -7.788 -8.095 33.990 1.00 42.52 184 SER A CA 1
ATOM 1370 C C . SER A 1 183 ? -6.582 -7.310 33.459 1.00 44.48 184 SER A C 1
ATOM 1371 O O . SER A 1 183 ? -5.495 -7.338 34.058 1.00 44.48 184 SER A O 1
ATOM 1374 N N . TYR A 1 184 ? -6.744 -6.674 32.302 1.00 37.63 185 TYR A N 1
ATOM 1375 C CA . TYR A 1 184 ? -5.632 -5.950 31.724 1.00 36.14 185 TYR A CA 1
ATOM 1376 C C . TYR A 1 184 ? -6.124 -4.756 30.953 1.00 39.81 185 TYR A C 1
ATOM 1377 O O . TYR A 1 184 ? -7.309 -4.683 30.619 1.00 40.35 185 TYR A O 1
ATOM 1386 N N . LEU A 1 185 ? -5.200 -3.845 30.628 1.00 35.45 186 LEU A N 1
ATOM 1387 C CA . LEU A 1 185 ? -5.483 -2.700 29.772 1.00 33.71 186 LEU A CA 1
ATOM 1388 C C . LEU A 1 185 ? -4.937 -3.084 28.407 1.00 34.28 186 LEU A C 1
ATOM 1389 O O . LEU A 1 185 ? -3.781 -3.503 28.301 1.00 31.06 186 LEU A O 1
ATOM 1394 N N . GLY A 1 186 ? -5.782 -2.994 27.390 1.00 30.52 187 GLY A N 1
ATOM 1395 C CA . GLY A 1 186 ? -5.385 -3.342 26.030 1.00 30.43 187 GLY A CA 1
ATOM 1396 C C . GLY A 1 186 ? -4.162 -2.582 25.564 1.00 31.17 187 GLY A C 1
ATOM 1397 O O . GLY A 1 186 ? -3.313 -3.151 24.888 1.00 30.09 187 GLY A O 1
ATOM 1398 N N . SER A 1 187 ? -4.037 -1.297 25.950 1.00 28.08 188 SER A N 1
ATOM 1399 C CA . SER A 1 187 ? -2.890 -0.485 25.535 1.00 26.61 188 SER A CA 1
ATOM 1400 C C . SER A 1 187 ? -1.596 -1.060 26.092 1.00 28.96 188 SER A C 1
ATOM 1401 O O . SER A 1 187 ? -0.602 -1.123 25.375 1.00 26.72 188 SER A O 1
ATOM 1404 N N . GLU A 1 188 ? -1.618 -1.555 27.345 1.00 26.46 189 GLU A N 1
ATOM 1405 C CA . GLU A 1 188 ? -0.424 -2.166 27.949 1.00 25.02 189 GLU A CA 1
ATOM 1406 C C . GLU A 1 188 ? -0.078 -3.485 27.282 1.00 26.29 189 GLU A C 1
ATOM 1407 O O . GLU A 1 188 ? 1.102 -3.774 27.092 1.00 26.16 189 GLU A O 1
ATOM 1413 N N . ALA A 1 189 ? -1.090 -4.272 26.897 1.00 24.41 190 ALA A N 1
ATOM 1414 C CA . ALA A 1 189 ? -0.838 -5.542 26.206 1.00 23.77 190 ALA A CA 1
ATOM 1415 C C . ALA A 1 189 ? -0.236 -5.237 24.826 1.00 24.99 190 ALA A C 1
ATOM 1416 O O . ALA A 1 189 ? 0.678 -5.935 24.388 1.00 24.24 190 ALA A O 1
ATOM 1418 N N . ASP A 1 190 ? -0.731 -4.171 24.152 1.00 21.44 191 ASP A N 1
ATOM 1419 C CA . ASP A 1 190 ? -0.181 -3.780 22.842 1.00 20.92 191 ASP A CA 1
ATOM 1420 C C . ASP A 1 190 ? 1.279 -3.373 22.926 1.00 22.82 191 ASP A C 1
ATOM 1421 O O . ASP A 1 190 ? 2.044 -3.693 22.013 1.00 23.05 191 ASP A O 1
ATOM 1426 N N . VAL A 1 191 ? 1.669 -2.659 24.008 1.00 21.54 192 VAL A N 1
ATOM 1427 C CA . VAL A 1 191 ? 3.063 -2.233 24.157 1.00 21.88 192 VAL A CA 1
ATOM 1428 C C . VAL A 1 191 ? 3.965 -3.457 24.305 1.00 22.26 192 VAL A C 1
ATOM 1429 O O . VAL A 1 191 ? 5.031 -3.517 23.673 1.00 22.11 192 VAL A O 1
ATOM 1433 N N . TRP A 1 192 ? 3.539 -4.442 25.104 1.00 20.89 193 TRP A N 1
ATOM 1434 C CA . TRP A 1 192 ? 4.317 -5.685 25.209 1.00 20.24 193 TRP A CA 1
ATOM 1435 C C . TRP A 1 192 ? 4.505 -6.338 23.824 1.00 22.20 193 TRP A C 1
ATOM 1436 O O . TRP A 1 192 ? 5.629 -6.673 23.456 1.00 20.87 193 TRP A O 1
ATOM 1447 N N . SER A 1 193 ? 3.406 -6.535 23.079 1.00 20.55 194 SER A N 1
ATOM 1448 C CA . SER A 1 193 ? 3.437 -7.176 21.762 1.00 19.96 194 SER A CA 1
ATOM 1449 C C . SER A 1 193 ? 4.366 -6.416 20.825 1.00 22.49 194 SER A C 1
ATOM 1450 O O . SER A 1 193 ? 5.096 -7.037 20.050 1.00 21.68 194 SER A O 1
ATOM 1453 N N . MET A 1 194 ? 4.358 -5.075 20.921 1.00 21.60 195 MET A N 1
ATOM 1454 C CA . MET A 1 194 ? 5.259 -4.220 20.132 1.00 21.22 195 MET A CA 1
ATOM 1455 C C . MET A 1 194 ? 6.722 -4.472 20.506 1.00 24.06 195 MET A C 1
ATOM 1456 O O . MET A 1 194 ? 7.583 -4.462 19.624 1.00 22.90 195 MET A O 1
ATOM 1461 N N . GLY A 1 195 ? 6.975 -4.762 21.783 1.00 21.84 196 GLY A N 1
ATOM 1462 C CA . GLY A 1 195 ? 8.318 -5.133 22.236 1.00 22.30 196 GLY A CA 1
ATOM 1463 C C . GLY A 1 195 ? 8.756 -6.442 21.598 1.00 21.90 196 GLY A C 1
ATOM 1464 O O . GLY A 1 195 ? 9.911 -6.576 21.190 1.00 21.11 196 GLY A O 1
ATOM 1465 N N . ILE A 1 196 ? 7.845 -7.448 21.528 1.00 19.85 197 ILE A N 1
ATOM 1466 C CA . ILE A 1 196 ? 8.177 -8.742 20.888 1.00 19.68 197 ILE A CA 1
ATOM 1467 C C . ILE A 1 196 ? 8.482 -8.481 19.386 1.00 22.26 197 ILE A C 1
ATOM 1468 O O . ILE A 1 196 ? 9.448 -9.009 18.860 1.00 22.56 197 ILE A O 1
ATOM 1473 N N . LEU A 1 197 ? 7.667 -7.657 18.726 1.00 22.19 198 LEU A N 1
ATOM 1474 C CA . LEU A 1 197 ? 7.853 -7.292 17.303 1.00 22.07 198 LEU A CA 1
ATOM 1475 C C . LEU A 1 197 ? 9.221 -6.619 17.101 1.00 24.17 198 LEU A C 1
ATOM 1476 O O . LEU A 1 197 ? 9.949 -6.987 16.179 1.00 23.55 198 LEU A O 1
ATOM 1481 N N . LEU A 1 198 ? 9.595 -5.690 17.999 1.00 22.25 199 LEU A N 1
ATOM 1482 C CA . LEU A 1 198 ? 10.893 -4.990 17.917 1.00 22.98 199 LEU A CA 1
ATOM 1483 C C . LEU A 1 198 ? 12.044 -6.011 17.982 1.00 25.82 199 LEU A C 1
ATOM 1484 O O . LEU A 1 198 ? 12.990 -5.944 17.194 1.00 23.85 199 LEU A O 1
ATOM 1489 N N . TYR A 1 199 ? 11.924 -6.982 18.885 1.00 22.97 200 TYR A N 1
ATOM 1490 C CA . TYR A 1 199 ? 12.938 -8.035 19.030 1.00 21.77 200 TYR A CA 1
ATOM 1491 C C . TYR A 1 199 ? 13.035 -8.866 17.769 1.00 24.53 200 TYR A C 1
ATOM 1492 O O . TYR A 1 199 ? 14.135 -9.079 17.273 1.00 24.85 200 TYR A O 1
ATOM 1501 N N . VAL A 1 200 ? 11.890 -9.364 17.250 1.00 23.00 201 VAL A N 1
ATOM 1502 C CA . VAL A 1 200 ? 11.862 -10.199 16.030 1.00 23.00 201 VAL A CA 1
ATOM 1503 C C . VAL A 1 200 ? 12.418 -9.434 14.834 1.00 24.71 201 VAL A C 1
ATOM 1504 O O . VAL A 1 200 ? 13.168 -10.015 14.059 1.00 26.29 201 VAL A O 1
ATOM 1508 N N . LEU A 1 201 ? 12.085 -8.140 14.697 1.00 21.79 202 LEU A N 1
ATOM 1509 C CA . LEU A 1 201 ? 12.621 -7.350 13.586 1.00 21.74 202 LEU A CA 1
ATOM 1510 C C . LEU A 1 201 ? 14.158 -7.334 13.582 1.00 27.90 202 LEU A C 1
ATOM 1511 O O . LEU A 1 201 ? 14.776 -7.499 12.528 1.00 28.50 202 LEU A O 1
ATOM 1516 N N . MET A 1 202 ? 14.768 -7.113 14.763 1.00 26.31 203 MET A N 1
ATOM 1517 C CA . MET A 1 202 ? 16.220 -7.006 14.875 1.00 27.89 203 MET A CA 1
ATOM 1518 C C . MET A 1 202 ? 16.944 -8.320 15.064 1.00 31.49 203 MET A C 1
ATOM 1519 O O . MET A 1 202 ? 18.157 -8.354 14.868 1.00 30.51 203 MET A O 1
ATOM 1524 N N . CYS A 1 203 ? 16.233 -9.403 15.425 1.00 27.54 204 CYS A N 1
ATOM 1525 C CA . CYS A 1 203 ? 16.922 -10.683 15.641 1.00 27.92 204 CYS A CA 1
ATOM 1526 C C . CYS A 1 203 ? 16.542 -11.761 14.656 1.00 30.39 204 CYS A C 1
ATOM 1527 O O . CYS A 1 203 ? 17.360 -12.626 14.383 1.00 31.53 204 CYS A O 1
ATOM 1530 N N . GLY A 1 204 ? 15.314 -11.726 14.159 1.00 28.46 205 GLY A N 1
ATOM 1531 C CA . GLY A 1 204 ? 14.796 -12.732 13.231 1.00 29.03 205 GLY A CA 1
ATOM 1532 C C . GLY A 1 204 ? 14.319 -14.012 13.899 1.00 33.80 205 GLY A C 1
ATOM 1533 O O . GLY A 1 204 ? 14.131 -15.032 13.229 1.00 35.25 205 GLY A O 1
ATOM 1534 N N . PHE A 1 205 ? 14.164 -13.980 15.220 1.00 27.87 206 PHE A N 1
ATOM 1535 C CA . PHE A 1 205 ? 13.662 -15.093 16.047 1.00 26.38 206 PHE A CA 1
ATOM 1536 C C . PHE A 1 205 ? 12.959 -14.493 17.240 1.00 29.75 206 PHE A C 1
ATOM 1537 O O . PHE A 1 205 ? 13.206 -13.327 17.586 1.00 27.23 206 PHE A O 1
ATOM 1545 N N . LEU A 1 206 ? 12.098 -15.287 17.898 1.00 27.55 207 LEU A N 1
ATOM 1546 C CA . LEU A 1 206 ? 11.349 -14.799 19.050 1.00 26.18 207 LEU A CA 1
ATOM 1547 C C . LEU A 1 206 ? 12.195 -14.725 20.316 1.00 29.80 207 LEU A C 1
ATOM 1548 O O . LEU A 1 206 ? 13.065 -15.596 20.531 1.00 30.90 207 LEU A O 1
ATOM 1553 N N . PRO A 1 207 ? 11.867 -13.779 21.229 1.00 25.00 208 PRO A N 1
ATOM 1554 C CA . PRO A 1 207 ? 12.580 -13.716 22.509 1.00 25.36 208 PRO A CA 1
ATOM 1555 C C . PRO A 1 207 ? 12.143 -14.858 23.438 1.00 29.12 208 PRO A C 1
ATOM 1556 O O . PRO A 1 207 ? 12.940 -15.306 24.253 1.00 30.10 208 PRO A O 1
ATOM 1560 N N . PHE A 1 208 ? 10.868 -15.296 23.326 1.00 24.94 209 PHE A N 1
ATOM 1561 C CA . PHE A 1 208 ? 10.300 -16.394 24.140 1.00 23.72 209 PHE A CA 1
ATOM 1562 C C . PHE A 1 208 ? 9.790 -17.429 23.182 1.00 27.86 209 PHE A C 1
ATOM 1563 O O . PHE A 1 208 ? 8.891 -17.155 22.377 1.00 26.20 209 PHE A O 1
ATOM 1571 N N . ASP A 1 209 ? 10.389 -18.617 23.230 1.00 27.16 210 ASP A N 1
ATOM 1572 C CA . ASP A 1 209 ? 9.975 -19.670 22.300 1.00 29.12 210 ASP A CA 1
ATOM 1573 C C . ASP A 1 209 ? 10.222 -21.018 22.869 1.00 31.58 210 ASP A C 1
ATOM 1574 O O . ASP A 1 209 ? 11.190 -21.215 23.595 1.00 32.21 210 ASP A O 1
ATOM 1579 N N . ASP A 1 210 ? 9.323 -21.957 22.567 1.00 28.13 211 ASP A N 1
ATOM 1580 C CA . ASP A 1 210 ? 9.439 -23.338 23.009 1.00 28.53 211 ASP A CA 1
ATOM 1581 C C . ASP A 1 210 ? 8.454 -24.172 22.219 1.00 35.69 211 ASP A C 1
ATOM 1582 O O . ASP A 1 210 ? 7.382 -23.676 21.856 1.00 35.08 211 ASP A O 1
ATOM 1587 N N . ASP A 1 211 ? 8.825 -25.435 21.965 1.00 38.17 212 ASP A N 1
ATOM 1588 C CA . ASP A 1 211 ? 8.018 -26.442 21.267 1.00 39.85 212 ASP A CA 1
ATOM 1589 C C . ASP A 1 211 ? 6.834 -26.841 22.147 1.00 41.54 212 ASP A C 1
ATOM 1590 O O . ASP A 1 211 ? 5.796 -27.259 21.629 1.00 42.08 212 ASP A O 1
ATOM 1595 N N . ASN A 1 212 ? 6.996 -26.728 23.477 1.00 33.59 213 ASN A N 1
ATOM 1596 C CA . ASN A 1 212 ? 5.915 -27.062 24.409 1.00 30.95 213 ASN A CA 1
ATOM 1597 C C . ASN A 1 212 ? 5.223 -25.785 24.885 1.00 32.77 213 ASN A C 1
ATOM 1598 O O . ASN A 1 212 ? 5.898 -24.855 25.332 1.00 30.74 213 ASN A O 1
ATOM 1603 N N . VAL A 1 213 ? 3.886 -25.741 24.786 1.00 29.72 214 VAL A N 1
ATOM 1604 C CA . VAL A 1 213 ? 3.084 -24.546 25.152 1.00 29.12 214 VAL A CA 1
ATOM 1605 C C . VAL A 1 213 ? 3.267 -24.140 26.631 1.00 28.29 214 VAL A C 1
ATOM 1606 O O . VAL A 1 213 ? 3.316 -22.943 26.940 1.00 26.65 214 VAL A O 1
ATOM 1610 N N . MET A 1 214 ? 3.367 -25.140 27.526 1.00 27.43 215 MET A N 1
ATOM 1611 C CA . MET A 1 214 ? 3.530 -24.860 28.955 1.00 25.70 215 MET A CA 1
ATOM 1612 C C . MET A 1 214 ? 4.883 -24.243 29.247 1.00 28.95 215 MET A C 1
ATOM 1613 O O . MET A 1 214 ? 4.965 -23.330 30.065 1.00 27.30 215 MET A O 1
ATOM 1618 N N . ALA A 1 215 ? 5.948 -24.746 28.590 1.00 28.53 216 ALA A N 1
ATOM 1619 C CA . ALA A 1 215 ? 7.298 -24.200 28.781 1.00 28.05 216 ALA A CA 1
ATOM 1620 C C . ALA A 1 215 ? 7.396 -22.791 28.155 1.00 27.99 216 ALA A C 1
ATOM 1621 O O . ALA A 1 215 ? 8.086 -21.931 28.700 1.00 26.23 216 ALA A O 1
ATOM 1623 N N . LEU A 1 216 ? 6.674 -22.533 27.047 1.00 25.48 217 LEU A N 1
ATOM 1624 C CA . LEU A 1 216 ? 6.642 -21.185 26.453 1.00 24.27 217 LEU A CA 1
ATOM 1625 C C . LEU A 1 216 ? 5.936 -20.225 27.459 1.00 27.30 217 LEU A C 1
ATOM 1626 O O . LEU A 1 216 ? 6.411 -19.127 27.719 1.00 25.32 217 LEU A O 1
ATOM 1631 N N . TYR A 1 217 ? 4.819 -20.671 28.038 1.00 25.90 218 TYR A N 1
ATOM 1632 C CA . TYR A 1 217 ? 4.062 -19.903 29.031 1.00 26.38 218 TYR A CA 1
ATOM 1633 C C . TYR A 1 217 ? 4.989 -19.520 30.196 1.00 28.59 218 TYR A C 1
ATOM 1634 O O . TYR A 1 217 ? 5.014 -18.353 30.577 1.00 28.67 218 TYR A O 1
ATOM 1643 N N . LYS A 1 218 ? 5.794 -20.480 30.716 1.00 26.97 219 LYS A N 1
ATOM 1644 C CA . LYS A 1 218 ? 6.756 -20.241 31.805 1.00 26.95 219 LYS A CA 1
ATOM 1645 C C . LYS A 1 218 ? 7.771 -19.170 31.391 1.00 29.96 219 LYS A C 1
ATOM 1646 O O . LYS A 1 218 ? 8.063 -18.248 32.165 1.00 27.33 219 LYS A O 1
ATOM 1652 N N . LYS A 1 219 ? 8.305 -19.296 30.170 1.00 25.55 220 LYS A N 1
ATOM 1653 C CA . LYS A 1 219 ? 9.289 -18.334 29.673 1.00 24.61 220 LYS A CA 1
ATOM 1654 C C . LYS A 1 219 ? 8.715 -16.927 29.607 1.00 26.71 220 LYS A C 1
ATOM 1655 O O . LYS A 1 219 ? 9.412 -15.981 29.962 1.00 26.57 220 LYS A O 1
ATOM 1661 N N . ILE A 1 220 ? 7.468 -16.780 29.132 1.00 24.48 221 ILE A N 1
ATOM 1662 C CA . ILE A 1 220 ? 6.836 -15.448 29.027 1.00 23.23 221 ILE A CA 1
ATOM 1663 C C . ILE A 1 220 ? 6.619 -14.859 30.427 1.00 28.72 221 ILE A C 1
ATOM 1664 O O . ILE A 1 220 ? 6.953 -13.700 30.667 1.00 27.83 221 ILE A O 1
ATOM 1669 N N . MET A 1 221 ? 6.106 -15.678 31.365 1.00 28.74 222 MET A N 1
ATOM 1670 C CA . MET A 1 221 ? 5.881 -15.205 32.741 1.00 30.60 222 MET A CA 1
ATOM 1671 C C . MET A 1 221 ? 7.182 -14.761 33.403 1.00 33.07 222 MET A C 1
ATOM 1672 O O . MET A 1 221 ? 7.164 -13.857 34.246 1.00 31.87 222 MET A O 1
ATOM 1677 N N . ARG A 1 222 ? 8.295 -15.419 33.064 1.00 28.69 223 ARG A N 1
ATOM 1678 C CA . ARG A 1 222 ? 9.595 -15.111 33.662 1.00 29.85 223 ARG A CA 1
ATOM 1679 C C . ARG A 1 222 ? 10.210 -13.826 33.064 1.00 33.59 223 ARG A C 1
ATOM 1680 O O . ARG A 1 222 ? 10.869 -13.085 33.781 1.00 32.52 223 ARG A O 1
ATOM 1688 N N . GLY A 1 223 ? 9.967 -13.576 31.775 1.00 29.08 224 GLY A N 1
ATOM 1689 C CA . GLY A 1 223 ? 10.431 -12.359 31.094 1.00 28.75 224 GLY A CA 1
ATOM 1690 C C . GLY A 1 223 ? 11.905 -12.289 30.752 1.00 32.91 224 GLY A C 1
ATOM 1691 O O . GLY A 1 223 ? 12.393 -11.226 30.352 1.00 31.54 224 GLY A O 1
ATOM 1692 N N . LYS A 1 224 ? 12.639 -13.398 30.935 1.00 30.19 225 LYS A N 1
ATOM 1693 C CA . LYS A 1 224 ? 14.071 -13.454 30.614 1.00 31.49 225 LYS A CA 1
ATOM 1694 C C . LYS A 1 224 ? 14.272 -13.884 29.174 1.00 33.89 225 LYS A C 1
ATOM 1695 O O . LYS A 1 224 ? 13.643 -14.834 28.709 1.00 33.41 225 LYS A O 1
ATOM 1701 N N . TYR A 1 225 ? 15.162 -13.191 28.462 1.00 31.35 226 TYR A N 1
ATOM 1702 C CA . TYR A 1 225 ? 15.454 -13.495 27.062 1.00 30.75 226 TYR A CA 1
ATOM 1703 C C . TYR A 1 225 ? 16.919 -13.243 26.763 1.00 36.68 226 TYR A C 1
ATOM 1704 O O . TYR A 1 225 ? 17.551 -12.423 27.444 1.00 36.82 226 TYR A O 1
ATOM 1713 N N . ASP A 1 226 ? 17.446 -13.930 25.736 1.00 34.85 227 ASP A N 1
ATOM 1714 C CA . ASP A 1 226 ? 18.823 -13.749 25.289 1.00 35.96 227 ASP A CA 1
ATOM 1715 C C . ASP A 1 226 ? 18.939 -12.412 24.584 1.00 38.29 227 ASP A C 1
ATOM 1716 O O . ASP A 1 226 ? 18.021 -11.996 23.879 1.00 34.52 227 ASP A O 1
ATOM 1721 N N . VAL A 1 227 ? 20.066 -11.741 24.778 1.00 36.47 228 VAL A N 1
ATOM 1722 C CA . VAL A 1 227 ? 20.312 -10.461 24.131 1.00 36.93 228 VAL A CA 1
ATOM 1723 C C . VAL A 1 227 ? 21.442 -10.675 23.114 1.00 40.14 228 VAL A C 1
ATOM 1724 O O . VAL A 1 227 ? 22.596 -10.726 23.536 1.00 40.85 228 VAL A O 1
ATOM 1728 N N . PRO A 1 228 ? 21.154 -10.825 21.797 1.00 34.90 229 PRO A N 1
ATOM 1729 C CA . PRO A 1 228 ? 22.247 -11.042 20.824 1.00 35.37 229 PRO A CA 1
ATOM 1730 C C . PRO A 1 228 ? 23.298 -9.927 20.806 1.00 39.63 229 PRO A C 1
ATOM 1731 O O . PRO A 1 228 ? 22.992 -8.767 21.084 1.00 36.33 229 PRO A O 1
ATOM 1735 N N . LYS A 1 229 ? 24.542 -10.296 20.471 1.00 40.03 230 LYS A N 1
ATOM 1736 C CA . LYS A 1 229 ? 25.702 -9.395 20.419 1.00 41.15 230 LYS A CA 1
ATOM 1737 C C . LYS A 1 229 ? 25.582 -8.250 19.404 1.00 43.85 230 LYS A C 1
ATOM 1738 O O . LYS A 1 229 ? 26.284 -7.245 19.547 1.00 43.51 230 LYS A O 1
ATOM 1744 N N . TRP A 1 230 ? 24.725 -8.407 18.377 1.00 38.61 231 TRP A N 1
ATOM 1745 C CA . TRP A 1 230 ? 24.548 -7.397 17.336 1.00 37.97 231 TRP A CA 1
ATOM 1746 C C . TRP A 1 230 ? 23.630 -6.239 17.734 1.00 40.35 231 TRP A C 1
ATOM 1747 O O . TRP A 1 230 ? 23.614 -5.219 17.050 1.00 41.59 231 TRP A O 1
ATOM 1758 N N . LEU A 1 231 ? 22.874 -6.384 18.827 1.00 35.06 232 LEU A N 1
ATOM 1759 C CA . LEU A 1 231 ? 21.969 -5.334 19.296 1.00 32.73 232 LEU A CA 1
ATOM 1760 C C . LEU A 1 231 ? 22.760 -4.199 19.911 1.00 36.49 232 LEU A C 1
ATOM 1761 O O . LEU A 1 231 ? 23.653 -4.435 20.727 1.00 37.08 232 LEU A O 1
ATOM 1766 N N . SER A 1 232 ? 22.413 -2.964 19.545 1.00 32.89 233 SER A N 1
ATOM 1767 C CA . SER A 1 232 ? 23.065 -1.782 20.102 1.00 32.83 233 SER A CA 1
ATOM 1768 C C . SER A 1 232 ? 22.614 -1.555 21.560 1.00 36.91 233 SER A C 1
ATOM 1769 O O . SER A 1 232 ? 21.495 -1.951 21.904 1.00 35.08 233 SER A O 1
ATOM 1772 N N . PRO A 1 233 ? 23.385 -0.806 22.388 1.00 35.42 234 PRO A N 1
ATOM 1773 C CA . PRO A 1 233 ? 22.924 -0.507 23.758 1.00 35.31 234 PRO A CA 1
ATOM 1774 C C . PRO A 1 233 ? 21.572 0.213 23.808 1.00 36.43 234 PRO A C 1
ATOM 1775 O O . PRO A 1 233 ? 20.775 -0.084 24.703 1.00 35.94 234 PRO A O 1
ATOM 1779 N N A SER A 1 234 ? 21.299 1.130 22.854 0.50 32.48 235 SER A N 1
ATOM 1780 N N B SER A 1 234 ? 21.304 1.123 22.849 0.50 32.30 235 SER A N 1
ATOM 1781 C CA A SER A 1 234 ? 20.019 1.851 22.800 0.50 31.32 235 SER A CA 1
ATOM 1782 C CA B SER A 1 234 ? 20.031 1.846 22.779 0.50 31.05 235 SER A CA 1
ATOM 1783 C C A SER A 1 234 ? 18.847 0.902 22.497 0.50 33.31 235 SER A C 1
ATOM 1784 C C B SER A 1 234 ? 18.864 0.885 22.514 0.50 33.09 235 SER A C 1
ATOM 1785 O O A SER A 1 234 ? 17.797 1.024 23.125 0.50 31.68 235 SER A O 1
ATOM 1786 O O B SER A 1 234 ? 17.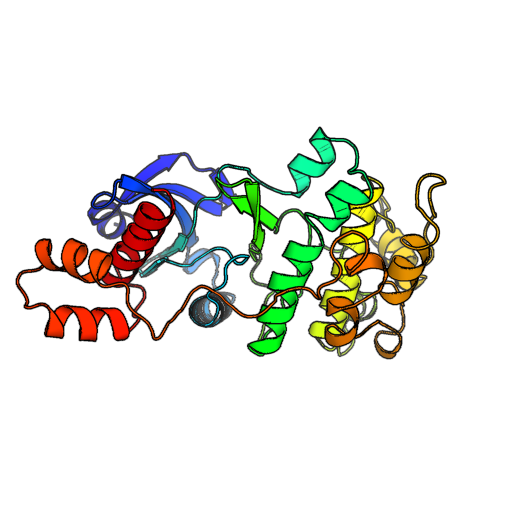832 0.990 23.174 0.50 31.33 235 SER A O 1
ATOM 1791 N N . SER A 1 235 ? 19.041 -0.070 21.578 1.00 29.71 236 SER A N 1
ATOM 1792 C CA . SER A 1 235 ? 18.005 -1.077 21.242 1.00 29.00 236 SER A CA 1
ATOM 1793 C C . SER A 1 235 ? 17.672 -1.923 22.472 1.00 31.92 236 SER A C 1
ATOM 1794 O O . SER A 1 235 ? 16.492 -2.177 22.750 1.00 30.49 236 SER A O 1
ATOM 1797 N N . ILE A 1 236 ? 18.715 -2.312 23.232 1.00 29.62 237 ILE A N 1
ATOM 1798 C CA . ILE A 1 236 ? 18.576 -3.150 24.437 1.00 29.72 237 ILE A CA 1
ATOM 1799 C C . ILE A 1 236 ? 17.736 -2.425 25.482 1.00 33.12 237 ILE A C 1
ATOM 1800 O O . ILE A 1 236 ? 16.817 -3.015 26.052 1.00 31.13 237 ILE A O 1
ATOM 1805 N N . LEU A 1 237 ? 18.025 -1.128 25.691 1.00 32.17 238 LEU A N 1
ATOM 1806 C CA . LEU A 1 237 ? 17.285 -0.293 26.632 1.00 32.78 238 LEU A CA 1
ATOM 1807 C C . LEU A 1 237 ? 15.820 -0.164 26.250 1.00 32.82 238 LEU A C 1
ATOM 1808 O O . LEU A 1 237 ? 14.965 -0.275 27.128 1.00 31.64 238 LEU A O 1
ATOM 1813 N N . LEU A 1 238 ? 15.521 0.079 24.955 1.00 29.06 239 LEU A N 1
ATOM 1814 C CA . LEU A 1 238 ? 14.128 0.198 24.521 1.00 26.88 239 LEU A CA 1
ATOM 1815 C C . LEU A 1 238 ? 13.410 -1.122 24.740 1.00 28.17 239 LEU A C 1
ATOM 1816 O O . LEU A 1 238 ? 12.279 -1.135 25.229 1.00 26.82 239 LEU A O 1
ATOM 1821 N N . LEU A 1 239 ? 14.070 -2.231 24.414 1.00 26.84 240 LEU A N 1
ATOM 1822 C CA . LEU A 1 239 ? 13.443 -3.549 24.633 1.00 26.56 240 LEU A CA 1
ATOM 1823 C C . LEU A 1 239 ? 13.096 -3.746 26.105 1.00 30.02 240 LEU A C 1
ATOM 1824 O O . LEU A 1 239 ? 11.998 -4.199 26.392 1.00 28.35 240 LEU A O 1
ATOM 1829 N N . GLN A 1 240 ? 14.000 -3.352 27.034 1.00 29.78 241 GLN A N 1
ATOM 1830 C CA . GLN A 1 240 ? 13.765 -3.458 28.494 1.00 30.77 241 GLN A CA 1
ATOM 1831 C C . GLN A 1 240 ? 12.539 -2.647 28.923 1.00 33.05 241 GLN A C 1
ATOM 1832 O O . GLN A 1 240 ? 11.798 -3.059 29.824 1.00 32.46 241 GLN A O 1
ATOM 1838 N N . GLN A 1 241 ? 12.347 -1.478 28.305 1.00 29.74 242 GLN A N 1
ATOM 1839 C CA . GLN A 1 241 ? 11.235 -0.579 28.629 1.00 29.01 242 GLN A CA 1
ATOM 1840 C C . GLN A 1 241 ? 9.871 -1.073 28.169 1.00 31.25 242 GLN A C 1
ATOM 1841 O O . GLN A 1 241 ? 8.855 -0.691 28.760 1.00 31.67 242 GLN A O 1
ATOM 1847 N N . MET A 1 242 ? 9.845 -1.900 27.105 1.00 25.79 243 MET A N 1
ATOM 1848 C CA . MET A 1 242 ? 8.616 -2.453 26.552 1.00 22.36 243 MET A CA 1
ATOM 1849 C C . MET A 1 242 ? 8.311 -3.820 27.152 1.00 26.53 243 MET A C 1
ATOM 1850 O O . MET A 1 242 ? 7.156 -4.124 27.442 1.00 26.62 243 MET A O 1
ATOM 1855 N N . LEU A 1 243 ? 9.350 -4.648 27.316 1.00 23.54 244 LEU A N 1
ATOM 1856 C CA . LEU A 1 243 ? 9.182 -6.004 27.813 1.00 23.76 244 LEU A CA 1
ATOM 1857 C C . LEU A 1 243 ? 9.331 -6.082 29.306 1.00 30.40 244 LEU A C 1
ATOM 1858 O O . LEU A 1 243 ? 10.255 -6.711 29.806 1.00 32.47 244 LEU A O 1
ATOM 1863 N N . GLN A 1 244 ? 8.392 -5.480 30.008 1.00 26.68 245 GLN A N 1
ATOM 1864 C CA . GLN A 1 244 ? 8.309 -5.548 31.472 1.00 26.59 245 GLN A CA 1
ATOM 1865 C C . GLN A 1 244 ? 7.155 -6.461 31.782 1.00 30.12 245 GLN A C 1
ATOM 1866 O O . GLN A 1 244 ? 6.057 -6.273 31.259 1.00 28.46 245 GLN A O 1
ATOM 1872 N N . VAL A 1 245 ? 7.388 -7.475 32.616 1.00 28.39 246 VAL A N 1
ATOM 1873 C CA . VAL A 1 245 ? 6.313 -8.389 32.995 1.00 28.64 246 VAL A CA 1
ATOM 1874 C C . VAL A 1 245 ? 5.202 -7.619 33.740 1.00 31.64 246 VAL A C 1
ATOM 1875 O O . VAL A 1 245 ? 4.021 -7.865 33.487 1.00 30.41 246 VAL A O 1
ATOM 1879 N N . ASP A 1 246 ? 5.580 -6.670 34.612 1.00 30.84 247 ASP A N 1
ATOM 1880 C CA . ASP A 1 246 ? 4.619 -5.839 35.331 1.00 31.27 247 ASP A CA 1
ATOM 1881 C C . ASP A 1 246 ? 4.093 -4.797 34.332 1.00 33.07 247 ASP A C 1
ATOM 1882 O O . ASP A 1 246 ? 4.875 -3.966 33.884 1.00 31.89 247 ASP A O 1
ATOM 1887 N N . PRO A 1 247 ? 2.791 -4.847 33.957 1.00 32.48 248 PRO A N 1
ATOM 1888 C CA . PRO A 1 247 ? 2.278 -3.914 32.926 1.00 32.94 248 PRO A CA 1
ATOM 1889 C C . PRO A 1 247 ? 2.389 -2.450 33.302 1.00 37.14 248 PRO A C 1
ATOM 1890 O O . PRO A 1 247 ? 2.468 -1.595 32.423 1.00 35.55 248 PRO A O 1
ATOM 1894 N N . LYS A 1 248 ? 2.457 -2.166 34.611 1.00 35.38 249 LYS A N 1
ATOM 1895 C CA . LYS A 1 248 ? 2.579 -0.798 35.104 1.00 36.51 249 LYS A CA 1
ATOM 1896 C C . LYS A 1 248 ? 3.976 -0.234 34.903 1.00 40.98 249 LYS A C 1
ATOM 1897 O O . LYS A 1 248 ? 4.135 0.987 34.898 1.00 42.73 249 LYS A O 1
ATOM 1903 N N . LYS A 1 249 ? 4.978 -1.111 34.688 1.00 35.12 250 LYS A N 1
ATOM 1904 C CA . LYS A 1 249 ? 6.366 -0.700 34.473 1.00 34.00 250 LYS A CA 1
ATOM 1905 C C . LYS A 1 249 ? 6.679 -0.486 32.987 1.00 35.28 250 LYS A C 1
ATOM 1906 O O . LYS A 1 249 ? 7.767 -0.011 32.660 1.00 33.67 250 LYS A O 1
ATOM 1912 N N . ARG A 1 250 ? 5.737 -0.837 32.094 1.00 30.93 251 ARG A N 1
ATOM 1913 C CA . ARG A 1 250 ? 5.904 -0.671 30.647 1.00 29.76 251 ARG A CA 1
ATOM 1914 C C . ARG A 1 250 ? 5.836 0.765 30.232 1.00 32.23 251 ARG A C 1
ATOM 1915 O O . ARG A 1 250 ? 5.032 1.535 30.765 1.00 32.29 251 ARG A O 1
ATOM 1923 N N . ILE A 1 251 ? 6.618 1.123 29.211 1.00 29.86 252 ILE A N 1
ATOM 1924 C CA . ILE A 1 251 ? 6.599 2.477 28.676 1.00 29.54 252 ILE A CA 1
ATOM 1925 C C . ILE A 1 251 ? 5.187 2.825 28.170 1.00 33.81 252 ILE A C 1
ATOM 1926 O O . ILE A 1 251 ? 4.487 1.953 27.641 1.00 33.31 252 ILE A O 1
ATOM 1931 N N . SER A 1 252 ? 4.753 4.076 28.363 1.00 31.15 253 SER A N 1
ATOM 1932 C CA . SER A 1 252 ? 3.460 4.503 27.812 1.00 30.99 253 SER A CA 1
ATOM 1933 C C . SER A 1 252 ? 3.636 4.747 26.300 1.00 35.11 253 SER A C 1
ATOM 1934 O O . SER A 1 252 ? 4.753 5.025 25.848 1.00 33.54 253 SER A O 1
ATOM 1937 N N . MET A 1 253 ? 2.528 4.720 25.538 1.00 32.67 254 MET A N 1
ATOM 1938 C CA . MET A 1 253 ? 2.552 5.006 24.101 1.00 32.89 254 MET A CA 1
ATOM 1939 C C . MET A 1 253 ? 3.036 6.422 23.834 1.00 36.72 254 MET A C 1
ATOM 1940 O O . MET A 1 253 ? 3.775 6.645 22.871 1.00 36.70 254 MET A O 1
ATOM 1945 N N . LYS A 1 254 ? 2.629 7.374 24.693 1.00 34.25 255 LYS A N 1
ATOM 1946 C CA . LYS A 1 254 ? 3.031 8.766 24.576 1.00 34.62 255 LYS A CA 1
ATOM 1947 C C . LYS A 1 254 ? 4.552 8.880 24.594 1.00 38.66 255 LYS A C 1
ATOM 1948 O O . LYS A 1 254 ? 5.110 9.618 23.784 1.00 39.31 255 LYS A O 1
ATOM 1954 N N . ASN A 1 255 ? 5.219 8.152 25.512 1.00 33.28 256 ASN A N 1
ATOM 1955 C CA . ASN A 1 255 ? 6.671 8.193 25.641 1.00 33.14 256 ASN A CA 1
ATOM 1956 C C . ASN A 1 255 ? 7.396 7.413 24.542 1.00 34.61 256 ASN A C 1
ATOM 1957 O O . ASN A 1 255 ? 8.576 7.651 24.296 1.00 34.97 256 ASN A O 1
ATOM 1962 N N . LEU A 1 256 ? 6.683 6.521 23.852 1.00 30.63 257 LEU A N 1
ATOM 1963 C CA . LEU A 1 256 ? 7.261 5.787 22.740 1.00 29.74 257 LEU A CA 1
ATOM 1964 C C . LEU A 1 256 ? 7.366 6.709 21.536 1.00 32.23 257 LEU A C 1
ATOM 1965 O O . LEU A 1 256 ? 8.296 6.570 20.748 1.00 31.41 257 LEU A O 1
ATOM 1970 N N . LEU A 1 257 ? 6.404 7.647 21.379 1.00 28.50 258 LEU A N 1
ATOM 1971 C CA . LEU A 1 257 ? 6.355 8.537 20.212 1.00 27.96 258 LEU A CA 1
ATOM 1972 C C . LEU A 1 257 ? 7.627 9.367 20.030 1.00 31.22 258 LEU A C 1
ATOM 1973 O O . LEU A 1 257 ? 8.032 9.619 18.893 1.00 28.84 258 LEU A O 1
ATOM 1978 N N . ASN A 1 258 ? 8.273 9.756 21.148 1.00 28.89 259 ASN A N 1
ATOM 1979 C CA . ASN A 1 258 ? 9.478 10.583 21.070 1.00 30.21 259 ASN A CA 1
ATOM 1980 C C . ASN A 1 258 ? 10.652 9.959 21.834 1.00 32.57 259 ASN A C 1
ATOM 1981 O O . ASN A 1 258 ? 11.551 10.673 22.298 1.00 31.08 259 ASN A O 1
ATOM 1986 N N . HIS A 1 259 ? 10.644 8.631 21.952 1.00 30.63 260 HIS A N 1
ATOM 1987 C CA . HIS A 1 259 ? 11.701 7.887 22.650 1.00 28.99 260 HIS A CA 1
ATOM 1988 C C . HIS A 1 259 ? 13.040 8.132 21.950 1.00 32.57 260 HIS A C 1
ATOM 1989 O O . HIS A 1 259 ? 13.044 8.233 20.722 1.00 30.27 260 HIS A O 1
ATOM 1996 N N . PRO A 1 260 ? 14.170 8.275 22.688 1.00 33.37 261 PRO A N 1
ATOM 1997 C CA . PRO A 1 260 ? 15.461 8.526 22.017 1.00 34.08 261 PRO A CA 1
ATOM 1998 C C . PRO A 1 260 ? 15.810 7.540 20.895 1.00 34.80 261 PRO A C 1
ATOM 1999 O O . PRO A 1 260 ? 16.310 7.986 19.869 1.00 34.65 261 PRO A O 1
ATOM 2003 N N . TRP A 1 261 ? 15.521 6.230 21.057 1.00 30.68 262 TRP A N 1
ATOM 2004 C CA . TRP A 1 261 ? 15.783 5.236 20.003 1.00 29.50 262 TRP A CA 1
ATOM 2005 C C . TRP A 1 261 ? 14.918 5.541 18.783 1.00 30.88 262 TRP A C 1
ATOM 2006 O O . TRP A 1 261 ? 15.389 5.433 17.652 1.00 29.99 262 TRP A O 1
ATOM 2017 N N . ILE A 1 262 ? 13.643 5.904 19.015 1.00 26.32 263 ILE A N 1
ATOM 2018 C CA . ILE A 1 262 ? 12.678 6.211 17.945 1.00 26.42 263 ILE A CA 1
ATOM 2019 C C . ILE A 1 262 ? 13.108 7.458 17.149 1.00 32.41 263 ILE A C 1
ATOM 2020 O O . ILE A 1 262 ? 12.909 7.503 15.935 1.00 32.68 263 ILE A O 1
ATOM 2025 N N . MET A 1 263 ? 13.671 8.456 17.846 1.00 30.87 264 MET A N 1
ATOM 2026 C CA . MET A 1 263 ? 14.094 9.758 17.286 1.00 32.60 264 MET A CA 1
ATOM 2027 C C . MET A 1 263 ? 15.416 9.684 16.530 1.00 37.78 264 MET A C 1
ATOM 2028 O O . MET A 1 263 ? 15.706 10.587 15.737 1.00 36.73 264 MET A O 1
ATOM 2033 N N . GLN A 1 264 ? 16.260 8.679 16.845 1.00 34.79 265 GLN A N 1
ATOM 2034 C CA . GLN A 1 264 ? 17.582 8.514 16.235 1.00 36.01 265 GLN A CA 1
ATOM 2035 C C . GLN A 1 264 ? 17.487 8.516 14.712 1.00 39.81 265 GLN A C 1
ATOM 2036 O O . GLN A 1 264 ? 16.707 7.750 14.154 1.00 36.03 265 GLN A O 1
ATOM 2042 N N . ASP A 1 265 ? 18.219 9.454 14.053 1.00 38.93 266 ASP A N 1
ATOM 2043 C CA . ASP A 1 265 ? 18.232 9.646 12.589 1.00 39.44 266 ASP A CA 1
ATOM 2044 C C . ASP A 1 265 ? 16.949 10.282 12.029 1.00 42.55 266 ASP A C 1
ATOM 2045 O O . ASP A 1 265 ? 16.829 10.424 10.811 1.00 44.46 266 ASP A O 1
ATOM 2050 N N . TYR A 1 266 ? 15.994 10.659 12.897 1.00 35.82 267 TYR A N 1
ATOM 2051 C CA . TYR A 1 266 ? 14.741 11.298 12.470 1.00 34.03 267 TYR A CA 1
ATOM 2052 C C . TYR A 1 266 ? 14.612 12.697 13.046 1.00 37.32 267 TYR A C 1
ATOM 2053 O O . TYR A 1 266 ? 14.411 13.650 12.293 1.00 36.76 267 TYR A O 1
ATOM 2062 N N . ASN A 1 267 ? 14.771 12.826 14.379 1.00 33.48 268 ASN A N 1
ATOM 2063 C CA . ASN A 1 267 ? 14.733 14.090 15.136 1.00 34.16 268 ASN A CA 1
ATOM 2064 C C . ASN A 1 267 ? 13.350 14.754 15.160 1.00 37.42 268 ASN A C 1
ATOM 2065 O O . ASN A 1 267 ? 13.230 15.945 15.454 1.00 37.94 268 ASN A O 1
ATOM 2070 N N . TYR A 1 268 ? 12.300 13.962 14.906 1.00 32.00 269 TYR A N 1
ATOM 2071 C CA . TYR A 1 268 ? 10.919 14.391 15.067 1.00 31.94 269 TYR A CA 1
ATOM 2072 C C . TYR A 1 268 ? 10.145 13.209 15.609 1.00 34.44 269 TYR A C 1
ATOM 2073 O O . TYR A 1 268 ? 10.465 12.078 15.230 1.00 32.25 269 TYR A O 1
ATOM 2082 N N . PRO A 1 269 ? 9.157 13.422 16.505 1.00 32.41 270 PRO A N 1
ATOM 2083 C CA . PRO A 1 269 ? 8.407 12.268 17.022 1.00 31.67 270 PRO A CA 1
ATOM 2084 C C . PRO A 1 269 ? 7.537 11.608 15.958 1.00 32.13 270 PRO A C 1
ATOM 2085 O O . PRO A 1 269 ? 7.270 12.172 14.890 1.00 31.68 270 PRO A O 1
ATOM 2089 N N . VAL A 1 270 ? 7.095 10.397 16.254 1.00 27.37 271 VAL A N 1
ATOM 2090 C CA . VAL A 1 270 ? 6.239 9.662 15.334 1.00 26.16 271 VAL A CA 1
ATOM 2091 C C . VAL A 1 270 ? 4.967 10.446 15.069 1.00 29.20 271 VAL A C 1
ATOM 2092 O O . VAL A 1 270 ? 4.312 10.914 16.005 1.00 27.99 271 VAL A O 1
ATOM 2096 N N . GLU A 1 271 ? 4.620 10.571 13.782 1.00 27.30 272 GLU A N 1
ATOM 2097 C CA . GLU A 1 271 ? 3.397 11.236 13.385 1.00 27.14 272 GLU A CA 1
ATOM 2098 C C . GLU A 1 271 ? 2.326 10.172 13.384 1.00 30.51 272 GLU A C 1
ATOM 2099 O O . GLU A 1 271 ? 2.287 9.302 12.510 1.00 30.71 272 GLU A O 1
ATOM 2105 N N . TRP A 1 272 ? 1.515 10.182 14.434 1.00 26.99 273 TRP A N 1
ATOM 2106 C CA . TRP A 1 272 ? 0.461 9.192 14.629 1.00 24.47 273 TRP A CA 1
ATOM 2107 C C . TRP A 1 272 ? -0.894 9.703 14.138 1.00 25.64 273 TRP A C 1
ATOM 2108 O O . TRP A 1 272 ? -1.787 8.883 13.896 1.00 24.82 273 TRP A O 1
ATOM 2119 N N . GLN A 1 273 ? -1.089 11.057 14.067 1.00 24.52 274 GLN A N 1
ATOM 2120 C CA . GLN A 1 273 ? -2.387 11.568 13.633 1.00 24.17 274 GLN A CA 1
ATOM 2121 C C . GLN A 1 273 ? -2.679 11.122 12.206 1.00 29.25 274 GLN A C 1
ATOM 2122 O O . GLN A 1 273 ? -1.757 10.978 11.395 1.00 28.05 274 GLN A O 1
ATOM 2128 N N . SER A 1 274 ? -3.957 10.875 11.917 1.00 27.46 275 SER A N 1
ATOM 2129 C CA . SER A 1 274 ? -4.379 10.448 10.588 1.00 26.63 275 SER A CA 1
ATOM 2130 C C . SER A 1 274 ? -4.238 11.557 9.548 1.00 34.11 275 SER A C 1
ATOM 2131 O O . SER A 1 274 ? -4.559 12.719 9.823 1.00 33.94 275 SER A O 1
ATOM 2134 N N . LYS A 1 275 ? -3.804 11.167 8.346 1.00 33.05 276 LYS A N 1
ATOM 2135 C CA . LYS A 1 275 ? -3.684 12.052 7.164 1.00 36.48 276 LYS A CA 1
ATOM 2136 C C . LYS A 1 275 ? -4.859 11.761 6.199 1.00 46.18 276 LYS A C 1
ATOM 2137 O O . LYS A 1 275 ? -5.007 12.454 5.190 1.00 48.54 276 LYS A O 1
ATOM 2143 N N . ASN A 1 276 ? -5.650 10.699 6.479 1.00 45.02 277 ASN A N 1
ATOM 2144 C CA . ASN A 1 276 ? -6.764 10.203 5.644 1.00 45.43 277 ASN A CA 1
ATOM 2145 C C . ASN A 1 276 ? -8.101 10.636 6.242 1.00 49.95 277 ASN A C 1
ATOM 2146 O O . ASN A 1 276 ? -8.557 10.042 7.220 1.00 47.10 277 ASN A O 1
ATOM 2151 N N . PRO A 1 277 ? -8.751 11.682 5.684 1.00 49.40 278 PRO A N 1
ATOM 2152 C CA . PRO A 1 277 ? -9.932 12.239 6.364 1.00 49.96 278 PRO A CA 1
ATOM 2153 C C . PRO A 1 277 ? -11.293 11.609 6.093 1.00 53.70 278 PRO A C 1
ATOM 2154 O O . PRO A 1 277 ? -11.497 10.873 5.120 1.00 52.24 278 PRO A O 1
ATOM 2158 N N . PHE A 1 278 ? -12.234 11.929 7.001 1.00 50.48 279 PHE A N 1
ATOM 2159 C CA . PHE A 1 278 ? -13.647 11.566 6.923 1.00 50.70 279 PHE A CA 1
ATOM 2160 C C . PHE A 1 278 ? -14.419 12.822 6.479 1.00 57.49 279 PHE A C 1
ATOM 2161 O O . PHE A 1 278 ? -15.342 12.726 5.677 1.00 57.64 279 PHE A O 1
ATOM 2169 N N . ILE A 1 279 ? -14.019 13.998 7.001 1.00 56.14 280 ILE A N 1
ATOM 2170 C CA . ILE A 1 279 ? -14.673 15.287 6.756 1.00 58.01 280 ILE A CA 1
ATOM 2171 C C . ILE A 1 279 ? -14.370 15.888 5.367 1.00 63.36 280 ILE A C 1
ATOM 2172 O O . ILE A 1 279 ? -15.315 16.164 4.624 1.00 65.08 280 ILE A O 1
ATOM 2177 N N . HIS A 1 280 ? -13.084 16.099 5.024 1.00 58.27 281 HIS A N 1
ATOM 2178 C CA . HIS A 1 280 ? -12.660 16.708 3.759 1.00 57.92 281 HIS A CA 1
ATOM 2179 C C . HIS A 1 280 ? -12.845 15.764 2.578 1.00 54.76 281 HIS A C 1
ATOM 2180 O O . HIS A 1 280 ? -12.268 14.667 2.570 1.00 53.74 281 HIS A O 1
ATOM 2187 N N . LEU A 1 281 ? -13.645 16.187 1.585 1.00 47.52 282 LEU A N 1
ATOM 2188 C CA . LEU A 1 281 ? -13.842 15.399 0.354 1.00 45.08 282 LEU A CA 1
ATOM 2189 C C . LEU A 1 281 ? -12.967 15.979 -0.752 1.00 45.03 282 LEU A C 1
ATOM 2190 O O . LEU A 1 281 ? -12.790 17.200 -0.834 1.00 44.73 282 LEU A O 1
ATOM 2195 N N . ASP A 1 282 ? -12.410 15.102 -1.585 1.00 38.22 283 ASP A N 1
ATOM 2196 C CA . ASP A 1 282 ? -11.540 15.475 -2.690 1.00 37.35 283 ASP A CA 1
ATOM 2197 C C . ASP A 1 282 ? -12.419 15.842 -3.881 1.00 40.09 283 ASP A C 1
ATOM 2198 O O . ASP A 1 282 ? -13.185 15.010 -4.364 1.00 37.87 283 ASP A O 1
ATOM 2203 N N . ASP A 1 283 ? -12.332 17.094 -4.339 1.00 37.90 284 ASP A N 1
ATOM 2204 C CA . ASP A 1 283 ? -13.187 17.566 -5.435 1.00 38.16 284 ASP A CA 1
ATOM 2205 C C . ASP A 1 283 ? -13.048 16.770 -6.745 1.00 39.09 284 ASP A C 1
ATOM 2206 O O . ASP A 1 283 ? -14.063 16.533 -7.414 1.00 35.78 284 ASP A O 1
ATOM 2211 N N . ASP A 1 284 ? -11.809 16.331 -7.099 1.00 36.28 285 ASP A N 1
ATOM 2212 C CA . ASP A 1 284 ? -11.575 15.581 -8.339 1.00 36.86 285 ASP A CA 1
ATOM 2213 C C . ASP A 1 284 ? -12.318 14.253 -8.277 1.00 37.88 285 ASP A C 1
ATOM 2214 O O . ASP A 1 284 ? -12.912 13.827 -9.270 1.00 36.11 285 ASP A O 1
ATOM 2219 N N . CYS A 1 285 ? -12.275 13.597 -7.103 1.00 35.07 286 CYS A N 1
ATOM 2220 C CA . CYS A 1 285 ? -12.936 12.306 -6.910 1.00 34.73 286 CYS A CA 1
ATOM 2221 C C . CYS A 1 285 ? -14.434 12.429 -6.845 1.00 35.89 286 CYS A C 1
ATOM 2222 O O . CYS A 1 285 ? -15.118 11.595 -7.434 1.00 34.82 286 CYS A O 1
ATOM 2225 N N . VAL A 1 286 ? -14.957 13.508 -6.213 1.00 31.01 287 VAL A N 1
ATOM 2226 C CA . VAL A 1 286 ? -16.403 13.743 -6.217 1.00 31.52 287 VAL A CA 1
ATOM 2227 C C . VAL A 1 286 ? -16.857 13.940 -7.675 1.00 33.83 287 VAL A C 1
ATOM 2228 O O . VAL A 1 286 ? -17.878 13.370 -8.088 1.00 33.88 287 VAL A O 1
ATOM 2232 N N . THR A 1 287 ? -16.094 14.728 -8.471 1.00 31.91 288 THR A N 1
ATOM 2233 C CA . THR A 1 287 ? -16.426 14.955 -9.889 1.00 32.51 288 THR A CA 1
ATOM 2234 C C . THR A 1 287 ? -16.445 13.659 -10.691 1.00 37.23 288 THR A C 1
ATOM 2235 O O . THR A 1 287 ? -17.408 13.414 -11.434 1.00 36.08 288 THR A O 1
ATOM 2239 N N . GLU A 1 288 ? -15.368 12.855 -1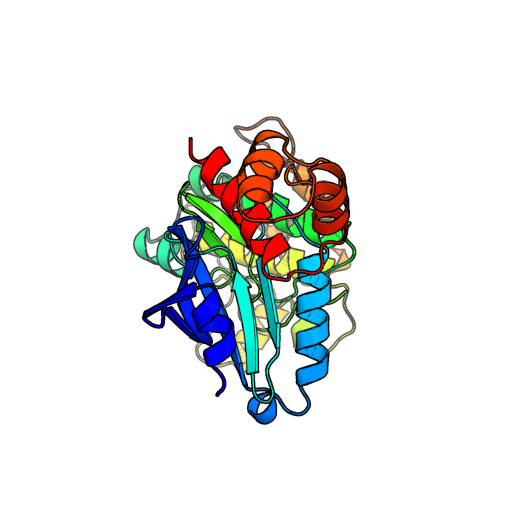0.570 1.00 34.80 289 GLU A N 1
ATOM 2240 C CA . GLU A 1 288 ? -15.251 11.594 -11.297 1.00 36.06 289 GLU A CA 1
ATOM 2241 C C . GLU A 1 288 ? -16.370 10.636 -10.891 1.00 40.94 289 GLU A C 1
ATOM 2242 O O . GLU A 1 288 ? -16.973 10.007 -11.754 1.00 42.96 289 GLU A O 1
ATOM 2248 N N . LEU A 1 289 ? -16.683 10.564 -9.599 1.00 34.66 290 LEU A N 1
ATOM 2249 C CA . LEU A 1 289 ? -17.772 9.717 -9.123 1.00 34.44 290 LEU A CA 1
ATOM 2250 C C . LEU A 1 289 ? -19.146 10.164 -9.669 1.00 38.41 290 LEU A C 1
ATOM 2251 O O . LEU A 1 289 ? -19.939 9.307 -10.065 1.00 38.23 290 LEU A O 1
ATOM 2256 N N . SER A 1 290 ? -19.429 11.507 -9.679 1.00 33.35 291 SER A N 1
ATOM 2257 C CA . SER A 1 290 ? -20.710 12.074 -10.110 1.00 33.81 291 SER A CA 1
ATOM 2258 C C . SER A 1 290 ? -21.127 11.714 -11.547 1.00 37.80 291 SER A C 1
ATOM 2259 O O . SER A 1 290 ? -22.325 11.643 -11.811 1.00 36.62 291 SER A O 1
ATOM 2262 N N . VAL A 1 291 ? -20.159 11.458 -12.452 1.00 36.41 292 VAL A N 1
ATOM 2263 C CA . VAL A 1 291 ? -20.482 11.084 -13.846 1.00 39.08 292 VAL A CA 1
ATOM 2264 C C . VAL A 1 291 ? -21.198 9.726 -13.932 1.00 43.91 292 VAL A C 1
ATOM 2265 O O . VAL A 1 291 ? -21.939 9.490 -14.890 1.00 43.24 292 VAL A O 1
ATOM 2269 N N . HIS A 1 292 ? -20.977 8.844 -12.943 1.00 42.38 293 HIS A N 1
ATOM 2270 C CA . HIS A 1 292 ? -21.580 7.506 -12.914 1.00 43.58 293 HIS A CA 1
ATOM 2271 C C . HIS A 1 292 ? -22.961 7.494 -12.268 1.00 48.66 293 HIS A C 1
ATOM 2272 O O . HIS A 1 292 ? -23.589 6.441 -12.184 1.00 49.92 293 HIS A O 1
ATOM 2279 N N . HIS A 1 293 ? -23.438 8.656 -11.813 1.00 44.51 294 HIS A N 1
ATOM 2280 C CA . HIS A 1 293 ? -24.747 8.757 -11.181 1.00 45.74 294 HIS A CA 1
ATOM 2281 C C . HIS A 1 293 ? -25.630 9.794 -11.861 1.00 52.07 294 HIS A C 1
ATOM 2282 O O . HIS A 1 293 ? -25.141 10.827 -12.310 1.00 50.27 294 HIS A O 1
ATOM 2289 N N . ARG A 1 294 ? -26.936 9.525 -11.925 1.00 52.56 295 ARG A N 1
ATOM 2290 C CA . ARG A 1 294 ? -27.912 10.425 -12.557 1.00 55.28 295 ARG A CA 1
ATOM 2291 C C . ARG A 1 294 ? -28.196 11.703 -11.728 1.00 61.41 295 ARG A C 1
ATOM 2292 O O . ARG A 1 294 ? -28.732 12.678 -12.263 1.00 63.88 295 ARG A O 1
ATOM 2300 N N . ASN A 1 295 ? -27.796 11.713 -10.451 1.00 57.12 296 ASN A N 1
ATOM 2301 C CA . ASN A 1 295 ? -27.996 12.844 -9.538 1.00 57.23 296 ASN A CA 1
ATOM 2302 C C . ASN A 1 295 ? -26.966 13.971 -9.715 1.00 58.90 296 ASN A C 1
ATOM 2303 O O . ASN A 1 295 ? -25.930 13.776 -10.360 1.00 57.40 296 ASN A O 1
ATOM 2308 N N . ASN A 1 296 ? -27.260 15.154 -9.125 1.00 54.99 297 ASN A N 1
ATOM 2309 C CA . ASN A 1 296 ? -26.379 16.315 -9.171 1.00 53.83 297 ASN A CA 1
ATOM 2310 C C . ASN A 1 296 ? -25.237 16.173 -8.169 1.00 56.47 297 ASN A C 1
ATOM 2311 O O . ASN A 1 296 ? -25.267 15.286 -7.309 1.00 54.72 297 ASN A O 1
ATOM 2316 N N . ARG A 1 297 ? -24.237 17.058 -8.283 1.00 52.49 298 ARG A N 1
ATOM 2317 C CA . ARG A 1 297 ? -23.028 17.077 -7.469 1.00 50.71 298 ARG A CA 1
ATOM 2318 C C . ARG A 1 297 ? -23.257 17.203 -5.955 1.00 52.85 298 ARG A C 1
ATOM 2319 O O . ARG A 1 297 ? -22.605 16.481 -5.195 1.00 50.47 298 ARG A O 1
ATOM 2327 N N . GLN A 1 298 ? -24.132 18.141 -5.512 1.00 49.44 299 GLN A N 1
ATOM 2328 C CA . GLN A 1 298 ? -24.391 18.333 -4.078 1.00 48.71 299 GLN A CA 1
ATOM 2329 C C . GLN A 1 298 ? -25.076 17.108 -3.458 1.00 50.24 299 GLN A C 1
ATOM 2330 O O . GLN A 1 298 ? -24.715 16.724 -2.346 1.00 48.79 299 GLN A O 1
ATOM 2336 N N . THR A 1 299 ? -26.013 16.467 -4.201 1.00 46.43 300 THR A N 1
ATOM 2337 C CA . THR A 1 299 ? -26.678 15.231 -3.765 1.00 46.26 300 THR A CA 1
ATOM 2338 C C . THR A 1 299 ? -25.583 14.153 -3.593 1.00 49.25 300 THR A C 1
ATOM 2339 O O . THR A 1 299 ? -25.601 13.427 -2.598 1.00 47.79 300 THR A O 1
ATOM 2343 N N . MET A 1 300 ? -24.613 14.093 -4.540 1.00 46.42 301 MET A N 1
ATOM 2344 C CA . MET A 1 300 ? -23.495 13.144 -4.485 1.00 46.39 301 MET A CA 1
ATOM 2345 C C . MET A 1 300 ? -22.629 13.337 -3.260 1.00 44.89 301 MET A C 1
ATOM 2346 O O . MET A 1 300 ? -22.367 12.356 -2.571 1.00 42.14 301 MET A O 1
ATOM 2351 N N . GLU A 1 301 ? -22.218 14.590 -2.967 1.00 40.76 302 GLU A N 1
ATOM 2352 C CA . GLU A 1 301 ? -21.394 14.935 -1.805 1.00 40.35 302 GLU A CA 1
ATOM 2353 C C . GLU A 1 301 ? -22.068 14.522 -0.508 1.00 43.54 302 GLU A C 1
ATOM 2354 O O . GLU A 1 301 ? -21.401 13.954 0.351 1.00 41.53 302 GLU A O 1
ATOM 2360 N N . ASP A 1 302 ? -23.385 14.804 -0.375 1.00 41.87 303 ASP A N 1
ATOM 2361 C CA . ASP A 1 302 ? -24.198 14.463 0.802 1.00 41.93 303 ASP A CA 1
ATOM 2362 C C . ASP A 1 302 ? -24.223 12.950 1.008 1.00 44.28 303 ASP A C 1
ATOM 2363 O O . ASP A 1 302 ? -24.029 12.480 2.128 1.00 42.83 303 ASP A O 1
ATOM 2368 N N . LEU A 1 303 ? -24.427 12.193 -0.082 1.00 41.84 304 LEU A N 1
ATOM 2369 C CA . LEU A 1 303 ? -24.443 10.730 -0.050 1.00 41.03 304 LEU A CA 1
ATOM 2370 C C . LEU A 1 303 ? -23.102 10.139 0.368 1.00 41.91 304 LEU A C 1
ATOM 2371 O O . LEU A 1 303 ? -23.090 9.281 1.245 1.00 41.84 304 LEU A O 1
ATOM 2376 N N . ILE A 1 304 ? -21.969 10.623 -0.206 1.00 36.01 305 ILE A N 1
ATOM 2377 C CA . ILE A 1 304 ? -20.623 10.158 0.164 1.00 34.24 305 ILE A CA 1
ATOM 2378 C C . ILE A 1 304 ? -20.388 10.400 1.668 1.00 39.51 305 ILE A C 1
ATOM 2379 O O . ILE A 1 304 ? -19.871 9.525 2.374 1.00 37.73 305 ILE A O 1
ATOM 2384 N N . SER A 1 305 ? -20.802 11.585 2.157 1.00 38.63 306 SER A N 1
ATOM 2385 C CA . SER A 1 305 ? -20.625 11.993 3.552 1.00 39.21 306 SER A CA 1
ATOM 2386 C C . SER A 1 305 ? -21.365 11.118 4.566 1.00 44.95 306 SER A C 1
ATOM 2387 O O . SER A 1 305 ? -21.024 11.154 5.749 1.00 45.57 306 SER A O 1
ATOM 2390 N N . LEU A 1 306 ? -22.342 10.307 4.108 1.00 43.22 307 LEU A N 1
ATOM 2391 C CA . LEU A 1 306 ? -23.073 9.379 4.979 1.00 43.47 307 LEU A CA 1
ATOM 2392 C C . LEU A 1 306 ? -22.201 8.181 5.405 1.00 45.78 307 LEU A C 1
ATOM 2393 O O . LEU A 1 306 ? -22.524 7.528 6.398 1.00 45.86 307 LEU A O 1
ATOM 2398 N N . TRP A 1 307 ? -21.074 7.918 4.679 1.00 40.31 308 TRP A N 1
ATOM 2399 C CA . TRP A 1 307 ? -20.125 6.808 4.891 1.00 38.93 308 TRP A CA 1
ATOM 2400 C C . TRP A 1 307 ? -20.831 5.498 5.248 1.00 39.68 308 TRP A C 1
ATOM 2401 O O . TRP A 1 307 ? -20.600 4.918 6.316 1.00 37.58 308 TRP A O 1
ATOM 2412 N N . GLN A 1 308 ? -21.730 5.058 4.363 1.00 33.45 309 GLN A N 1
ATOM 2413 C CA . GLN A 1 308 ? -22.504 3.837 4.592 1.00 33.62 309 GLN A CA 1
ATOM 2414 C C . GLN A 1 308 ? -21.710 2.560 4.305 1.00 35.86 309 GLN A C 1
ATOM 2415 O O . GLN A 1 308 ? -22.187 1.473 4.623 1.00 37.21 309 GLN A O 1
ATOM 2421 N N . TYR A 1 309 ? -20.515 2.681 3.689 1.00 30.36 310 TYR A N 1
ATOM 2422 C CA . TYR A 1 309 ? -19.660 1.555 3.281 1.00 29.11 310 TYR A CA 1
ATOM 2423 C C . TYR A 1 309 ? -20.395 0.646 2.293 1.00 31.52 310 TYR A C 1
ATOM 2424 O O . TYR A 1 309 ? -20.295 -0.582 2.326 1.00 30.26 310 TYR A O 1
ATOM 2433 N N . ASP A 1 310 ? -21.153 1.295 1.410 1.00 29.71 311 ASP A N 1
ATOM 2434 C CA . ASP A 1 310 ? -21.854 0.637 0.313 1.00 29.66 311 ASP A CA 1
ATOM 2435 C C . ASP A 1 310 ? -20.964 0.826 -0.945 1.00 32.14 311 ASP A C 1
ATOM 2436 O O . ASP A 1 310 ? -19.807 1.228 -0.799 1.00 29.37 311 ASP A O 1
ATOM 2441 N N . HIS A 1 311 ? -21.475 0.544 -2.165 1.00 30.65 312 HIS A N 1
ATOM 2442 C CA . HIS A 1 31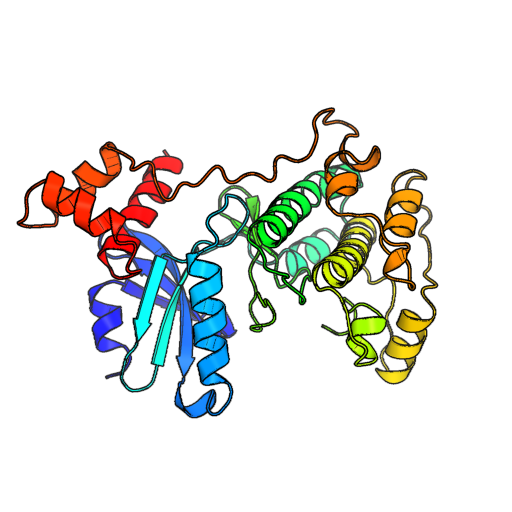1 ? -20.648 0.710 -3.383 1.00 30.63 312 HIS A CA 1
ATOM 2443 C C . HIS A 1 311 ? -20.180 2.150 -3.613 1.00 33.04 312 HIS A C 1
ATOM 2444 O O . HIS A 1 311 ? -19.089 2.348 -4.130 1.00 30.88 312 HIS A O 1
ATOM 2451 N N . LEU A 1 312 ? -20.979 3.144 -3.214 1.00 32.61 313 LEU A N 1
ATOM 2452 C CA . LEU A 1 312 ? -20.604 4.551 -3.369 1.00 33.12 313 LEU A CA 1
ATOM 2453 C C . LEU A 1 312 ? -19.355 4.856 -2.535 1.00 32.60 313 LEU A C 1
ATOM 2454 O O . LEU A 1 312 ? -18.412 5.463 -3.050 1.00 30.65 313 LEU A O 1
ATOM 2459 N N . THR A 1 313 ? -19.335 4.415 -1.256 1.00 28.87 314 THR A N 1
ATOM 2460 C CA . THR A 1 313 ? -18.152 4.587 -0.401 1.00 27.29 314 THR A CA 1
ATOM 2461 C C . THR A 1 313 ? -16.958 3.936 -1.089 1.00 28.32 314 THR A C 1
ATOM 2462 O O . THR A 1 313 ? -15.901 4.560 -1.164 1.00 25.25 314 THR A O 1
ATOM 2466 N N . ALA A 1 314 ? -17.120 2.683 -1.588 1.00 26.41 315 ALA A N 1
ATOM 2467 C CA . ALA A 1 314 ? -16.002 1.970 -2.214 1.00 25.35 315 ALA A CA 1
ATOM 2468 C C . ALA A 1 314 ? -15.461 2.734 -3.409 1.00 28.16 315 ALA A C 1
ATOM 2469 O O . ALA A 1 314 ? -14.250 2.872 -3.538 1.00 27.95 315 ALA A O 1
ATOM 2471 N N . THR A 1 315 ? -16.348 3.225 -4.281 1.00 26.10 316 THR A N 1
ATOM 2472 C CA . THR A 1 315 ? -15.937 3.953 -5.477 1.00 25.24 316 THR A CA 1
ATOM 2473 C C . THR A 1 315 ? -15.183 5.217 -5.111 1.00 27.76 316 THR A C 1
ATOM 2474 O O . THR A 1 315 ? -14.127 5.460 -5.673 1.00 27.28 316 THR A O 1
ATOM 2478 N N . TYR A 1 316 ? -15.707 5.999 -4.164 1.00 26.11 317 TYR A N 1
ATOM 2479 C CA . TYR A 1 316 ? -15.040 7.237 -3.748 1.00 26.99 317 TYR A CA 1
ATOM 2480 C C . TYR A 1 316 ? -13.629 6.962 -3.209 1.00 29.42 317 TYR A C 1
ATOM 2481 O O . TYR A 1 316 ? -12.676 7.631 -3.604 1.00 28.93 317 TYR A O 1
ATOM 2490 N N . LEU A 1 317 ? -13.496 5.987 -2.299 1.00 25.78 318 LEU A N 1
ATOM 2491 C CA . LEU A 1 317 ? -12.186 5.700 -1.697 1.00 24.95 318 LEU A CA 1
ATOM 2492 C C . LEU A 1 317 ? -11.203 5.107 -2.673 1.00 28.23 318 LEU A C 1
ATOM 2493 O O . LEU A 1 317 ? -10.009 5.383 -2.563 1.00 27.99 318 LEU A O 1
ATOM 2498 N N . LEU A 1 318 ? -11.684 4.296 -3.637 1.00 26.02 319 LEU A N 1
ATOM 2499 C CA . LEU A 1 318 ? -10.810 3.719 -4.664 1.00 26.35 319 LEU A CA 1
ATOM 2500 C C . LEU A 1 318 ? -10.365 4.764 -5.671 1.00 31.12 319 LEU A C 1
ATOM 2501 O O . LEU A 1 318 ? -9.235 4.713 -6.152 1.00 31.40 319 LEU A O 1
ATOM 2506 N N . LEU A 1 319 ? -11.239 5.738 -5.980 1.00 29.10 320 LEU A N 1
ATOM 2507 C CA . LEU A 1 319 ? -10.834 6.831 -6.857 1.00 28.26 320 LEU A CA 1
ATOM 2508 C C . LEU A 1 319 ? -9.720 7.644 -6.163 1.00 33.14 320 LEU A C 1
ATOM 2509 O O . LEU A 1 319 ? -8.783 8.097 -6.826 1.00 33.11 320 LEU A O 1
ATOM 2514 N N . LEU A 1 320 ? -9.840 7.826 -4.835 1.00 31.00 321 LEU A N 1
ATOM 2515 C CA . LEU A 1 320 ? -8.873 8.568 -4.029 1.00 31.90 321 LEU A CA 1
ATOM 2516 C C . LEU A 1 320 ? -7.529 7.842 -4.057 1.00 36.54 321 LEU A C 1
ATOM 2517 O O . LEU A 1 320 ? -6.502 8.484 -4.263 1.00 35.40 321 LEU A O 1
ATOM 2522 N N . ALA A 1 321 ? -7.548 6.487 -3.966 1.00 33.48 322 ALA A N 1
ATOM 2523 C CA . ALA A 1 321 ? -6.320 5.676 -4.029 1.00 33.06 322 ALA A CA 1
ATOM 2524 C C . ALA A 1 321 ? -5.688 5.799 -5.423 1.00 36.52 322 ALA A C 1
ATOM 2525 O O . ALA A 1 321 ? -4.471 5.964 -5.538 1.00 36.68 322 ALA A O 1
ATOM 2527 N N . LYS A 1 322 ? -6.524 5.745 -6.483 1.00 32.94 323 LYS A N 1
ATOM 2528 C CA . LYS A 1 322 ? -6.083 5.863 -7.869 1.00 34.20 323 LYS A CA 1
ATOM 2529 C C . LYS A 1 322 ? -5.429 7.237 -8.090 1.00 39.15 323 LYS A C 1
ATOM 2530 O O . LYS A 1 322 ? -4.385 7.302 -8.734 1.00 39.74 323 LYS A O 1
ATOM 2536 N N . LYS A 1 323 ? -6.012 8.312 -7.506 1.00 36.80 324 LYS A N 1
ATOM 2537 C CA . LYS A 1 323 ? -5.493 9.693 -7.592 1.00 37.13 324 LYS A CA 1
ATOM 2538 C C . LYS A 1 323 ? -4.105 9.790 -6.926 1.00 42.51 324 LYS A C 1
ATOM 2539 O O . LYS A 1 323 ? -3.177 10.367 -7.507 1.00 43.43 324 LYS A O 1
ATOM 2545 N N . ALA A 1 324 ? -3.980 9.210 -5.729 1.00 38.02 325 ALA A N 1
ATOM 2546 C CA . ALA A 1 324 ? -2.756 9.190 -4.911 1.00 38.11 325 ALA A CA 1
ATOM 2547 C C . ALA A 1 324 ? -1.574 8.539 -5.637 1.00 43.26 325 ALA A C 1
ATOM 2548 O O . ALA A 1 324 ? -0.434 8.953 -5.411 1.00 44.67 325 ALA A O 1
ATOM 2550 N N . ARG A 1 325 ? -1.842 7.544 -6.517 1.00 38.93 326 ARG A N 1
ATOM 2551 C CA . ARG A 1 325 ? -0.804 6.869 -7.300 1.00 39.92 326 ARG A CA 1
ATOM 2552 C C . ARG A 1 325 ? -0.173 7.828 -8.319 1.00 47.96 326 ARG A C 1
ATOM 2553 O O . ARG A 1 325 ? 1.037 7.764 -8.546 1.00 48.27 326 ARG A O 1
ATOM 2561 N N . GLY A 1 326 ? -1.002 8.684 -8.919 1.00 46.78 327 GLY A N 1
ATOM 2562 C CA . GLY A 1 326 ? -0.580 9.665 -9.916 1.00 74.12 327 GLY A CA 1
ATOM 2563 C C . GLY A 1 326 ? 0.180 10.841 -9.335 1.00 110.75 327 GLY A C 1
ATOM 2564 O O . GLY A 1 326 ? 0.109 11.108 -8.134 1.00 77.25 327 GLY A O 1
#

GO terms:
  GO:0004674 protein serine/threonine kinase activity (F, IDA)
  GO:0004715 non-membrane spanning protein tyrosine kinase activity (F, IDA)
  GO:0005509 calcium ion binding (F, IDA)
  GO:0005886 plasma membrane (C, IDA)
  GO:0005938 cell cortex (C, IDA)
  GO:0046777 protein autophosphorylation (P, IDA)
  GO:0006915 apoptotic process (P, IDA)
  GO:0008283 cell population proliferation (P, IDA)
  GO:0000086 G2/M transition of mitotic cell cycle (P, TAS)
  GO:0005515 protein binding (F, IPI)
  GO:0016020 membrane (C, HDA)

Nearest PDB structures (foldseek):
  5k00-assembly1_A  TM=1.003E+00  e=1.067E-57  Homo sapiens
  5ih9-assembly1_A  TM=9.871E-01  e=1.930E-52  Homo sapiens
  5tvt-assembly1_A  TM=9.886E-01  e=3.032E-49  Homo sapiens
  4d2v-assembly1_C  TM=9.621E-01  e=9.437E-45  Homo sapiens
  8txy-assembly1_A  TM=9.327E-01  e=1.695E-27  Homo sapiens

Organism: Homo sapiens (NCBI:txid9606)

Secondary structure (DSSP, 8-state):
--STTGGGTEEEEEEEEE--EEEEEEETTT--EEEEEEEEHHHHGGGHHHHHHHHHHHHT---TTBPPEEEEEE-SSEEEEEEE--TTEEHHHHHHHHSS--HHHHHHHHHHHHHHHHHHHHTT-B----SGGGEEE-TTS-EEE--TTS--B--GGG--HHHHHT----HHHHHHHHHHHHHHHHHHSS-SS--SSHHHHHHHHHH------TTS-HHHHHHHHHH--SSGGGSPPHHHHHT-HHHHTTT-S----S-SS-SSPPPHHHHHHHHTTSSS-HHHHHHHHHT---SHHHHHHHHHHHHHHH-